Protein AF-A0A8S9UDN8-F1 (afdb_monomer_lite)

Sequence (223 aa):
MLHWARAGKADDFVIENLNLKGLSGHALKSNKNYKHFEQFQEALLDISLKKMTPTSDIWRRMGLEKLKTIDDVEAAQSTDAFLLYVRYARHFDAAALKNNIKHKTAIPVISDDVTFAEALARLTVWKMDDRPANYVKAALRLDNLSPTALLERQYFDLYVNFLKGKAIRMYRGGETKEDVDSFVKTALSLNSMPPENIPASIDRFYKFVLDPKALSLGPVATG

Foldseek 3Di:
DLVCLVVVHALVVLCVVLVVPPPDDPRSVPDPSNVVSVVSLVSNLVVCLVVLPALVVLCVSLVVVPQADPVSLVVCCPPPSLVSSLVSLLSSLVVQVVCCVPPVDHDLNDDPPDHPSNLVSSLVSCLVVVPDLQNVCVNQVVPPDALVRLVVDDCSVSSLVSLLSNLLVCVVVPHDLVRSLVSLCVSSVVVPDDPVPRPPVSVVSSCVSSPVVSSPPDDPDDD

Secondary structure (DSSP, 8-state):
-HHHHHTT--HHHHHHHTT-TT--HHHHHTSTTHHHHHHHHHHHHHHHHHTT--HHHHHHHTTGGG--SHHHHHHHTTSHHHHHHHHHHHHHHHHHHHHHHHH-PPP-SS-TT--HHHHHHHHHHHHHTT--HHHHHHHTT-TT--HHHHTTSTTHHHHHHHHHHHHHHHHHTT--HHHHHHHHHHHTT-TTS-GGGS-HHHHHHHHHHH-HHHH--------

Structure (mmCIF, N/CA/C/O backbone):
data_AF-A0A8S9UDN8-F1
#
_entry.id   AF-A0A8S9UDN8-F1
#
loop_
_atom_site.group_PDB
_atom_site.id
_atom_site.type_symbol
_atom_site.label_atom_id
_atom_site.label_alt_id
_atom_site.label_comp_id
_atom_site.label_asym_id
_atom_site.label_entity_id
_atom_site.label_seq_id
_atom_site.pdbx_PDB_ins_code
_atom_site.Cartn_x
_atom_site.Cartn_y
_atom_site.Cartn_z
_atom_site.occupancy
_atom_site.B_iso_or_equiv
_atom_site.auth_seq_id
_atom_site.auth_comp_id
_atom_site.auth_asym_id
_atom_site.auth_atom_id
_atom_site.pdbx_PDB_model_num
ATOM 1 N N . MET A 1 1 ? -12.393 -10.456 24.386 1.00 91.69 1 MET A N 1
ATOM 2 C CA . MET A 1 1 ? -11.804 -9.900 23.150 1.00 91.69 1 MET A CA 1
ATOM 3 C C . MET A 1 1 ? -11.868 -10.892 21.999 1.00 91.69 1 MET A C 1
ATOM 5 O O . MET A 1 1 ? -12.679 -10.672 21.113 1.00 91.69 1 MET A O 1
ATOM 9 N N . LEU A 1 2 ? -11.168 -12.036 22.044 1.00 91.94 2 LEU A N 1
ATOM 10 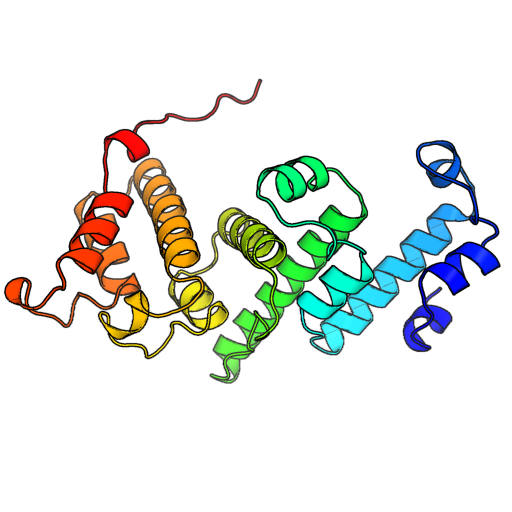C CA . LEU A 1 2 ? -11.225 -13.035 20.958 1.00 91.94 2 LEU A CA 1
ATOM 11 C C . LEU A 1 2 ? -12.648 -13.523 20.616 1.00 91.94 2 LEU A C 1
ATOM 13 O O . LEU A 1 2 ? -12.971 -13.678 19.444 1.00 91.94 2 LEU A O 1
ATOM 17 N N . HIS A 1 3 ? -13.515 -13.743 21.611 1.00 95.19 3 HIS A N 1
ATOM 18 C CA . HIS A 1 3 ? -14.900 -14.157 21.355 1.00 95.19 3 HIS A CA 1
ATOM 19 C C . HIS A 1 3 ? -15.719 -13.070 20.630 1.00 95.19 3 HIS A C 1
ATOM 21 O O . HIS A 1 3 ? -16.471 -13.397 19.719 1.00 95.19 3 HIS A O 1
ATOM 27 N N . TRP A 1 4 ? -15.530 -11.785 20.962 1.00 95.75 4 TRP A N 1
ATOM 28 C CA . TRP A 1 4 ? -16.156 -10.668 20.242 1.00 95.75 4 TRP A CA 1
ATOM 29 C C . TRP A 1 4 ? -15.618 -10.534 1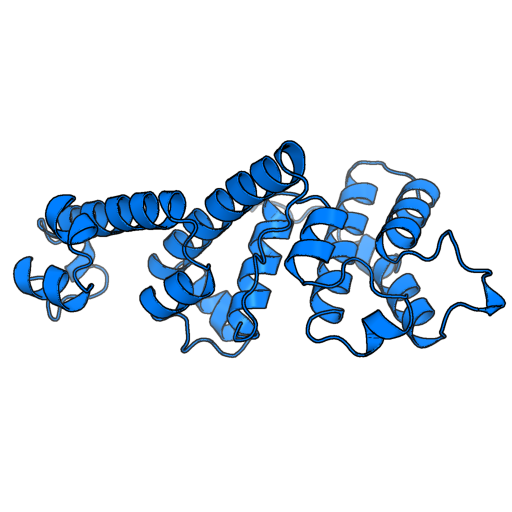8.816 1.00 95.75 4 TRP A C 1
ATOM 31 O O . TRP A 1 4 ? -16.406 -10.335 17.896 1.00 95.75 4 TRP A O 1
ATOM 41 N N . ALA A 1 5 ? -14.308 -10.713 18.616 1.00 94.06 5 ALA A N 1
ATOM 42 C CA . ALA A 1 5 ? -13.699 -10.696 17.285 1.00 94.06 5 ALA A CA 1
ATOM 43 C C . ALA A 1 5 ? -14.216 -11.852 16.410 1.00 94.06 5 ALA A C 1
ATOM 45 O O . ALA A 1 5 ? -14.620 -11.639 15.271 1.00 94.06 5 ALA A O 1
ATOM 46 N N . ARG A 1 6 ? -14.302 -13.072 16.962 1.00 92.12 6 ARG A N 1
ATOM 47 C CA . ARG A 1 6 ? -14.898 -14.239 16.282 1.00 92.12 6 ARG A CA 1
ATOM 48 C C . ARG A 1 6 ? -16.369 -14.034 15.942 1.00 92.12 6 ARG A C 1
ATOM 50 O O . ARG A 1 6 ? -16.798 -14.457 14.875 1.00 92.12 6 ARG A O 1
ATOM 57 N N . ALA A 1 7 ? -17.111 -13.372 16.825 1.00 93.69 7 ALA A N 1
ATOM 58 C CA . ALA A 1 7 ? -18.503 -13.003 16.599 1.00 93.69 7 ALA A CA 1
ATOM 59 C C . ALA A 1 7 ? -18.674 -11.803 15.647 1.00 93.69 7 ALA A C 1
ATOM 61 O O . ALA A 1 7 ? -19.803 -11.371 15.434 1.00 93.69 7 ALA A O 1
ATOM 62 N N . GLY A 1 8 ? -17.585 -11.240 15.106 1.00 89.75 8 GLY A N 1
ATOM 63 C CA . GLY A 1 8 ? -17.631 -10.138 14.146 1.00 89.75 8 GLY A CA 1
ATOM 64 C C . GLY A 1 8 ? -18.226 -8.849 14.709 1.00 89.75 8 GLY A C 1
ATOM 65 O O . GLY A 1 8 ? -18.827 -8.086 13.958 1.00 89.75 8 GLY A O 1
ATOM 66 N N . LYS A 1 9 ? -18.106 -8.604 16.021 1.00 95.38 9 LYS A N 1
ATOM 67 C CA . LYS A 1 9 ? -18.649 -7.385 16.638 1.00 95.38 9 LYS A CA 1
ATOM 68 C C . LYS A 1 9 ? -18.044 -6.128 16.005 1.00 95.38 9 LYS A C 1
ATOM 70 O O . LYS A 1 9 ? -16.888 -6.139 15.586 1.00 95.38 9 LYS A O 1
ATOM 75 N N . ALA A 1 10 ? -18.845 -5.069 15.915 1.00 92.12 10 ALA A N 1
ATOM 76 C CA . ALA A 1 10 ? -18.401 -3.764 15.437 1.00 92.12 10 ALA A CA 1
ATOM 77 C C . ALA A 1 10 ? -17.575 -3.041 16.508 1.00 92.12 10 ALA A C 1
ATOM 79 O O . ALA A 1 10 ? -17.717 -3.319 17.701 1.00 92.12 10 ALA A O 1
ATOM 80 N N . ASP A 1 11 ? -16.740 -2.101 16.080 1.00 91.88 11 ASP A N 1
ATOM 81 C CA . ASP A 1 11 ? -15.855 -1.358 16.973 1.00 91.88 11 ASP A CA 1
ATOM 82 C C . ASP A 1 11 ? -16.662 -0.536 17.985 1.00 91.88 11 ASP A C 1
ATOM 84 O O . ASP A 1 11 ? -16.378 -0.616 19.177 1.00 91.88 11 ASP A O 1
ATOM 88 N N . ASP A 1 12 ? -17.748 0.113 17.549 1.00 93.12 12 ASP A N 1
ATOM 89 C CA . ASP A 1 12 ? -18.669 0.856 18.421 1.00 93.12 12 ASP A CA 1
ATOM 90 C C . ASP A 1 12 ? -19.253 -0.010 19.541 1.00 93.12 12 ASP A C 1
ATOM 92 O O . ASP A 1 12 ? -19.286 0.406 20.698 1.00 93.12 12 ASP A O 1
ATOM 96 N N . PHE A 1 13 ? -19.642 -1.251 19.223 1.00 95.94 13 PHE A N 1
ATOM 97 C CA . PHE A 1 13 ? -20.133 -2.198 20.223 1.00 95.94 13 PHE A CA 1
ATOM 98 C C . PHE A 1 13 ? -19.060 -2.471 21.283 1.00 95.94 13 PHE A C 1
ATOM 100 O O . PHE A 1 13 ? -19.353 -2.485 22.477 1.00 95.94 13 PHE A O 1
ATOM 107 N N . VAL A 1 14 ? -17.811 -2.689 20.868 1.00 95.88 14 VAL A N 1
ATOM 108 C CA . VAL A 1 14 ? -16.707 -2.983 21.791 1.00 95.88 14 VAL A CA 1
ATOM 109 C C . VAL A 1 14 ? -16.323 -1.744 22.600 1.00 95.88 14 VAL A C 1
ATOM 111 O O . VAL A 1 14 ? -16.137 -1.855 23.808 1.00 95.88 14 VAL A O 1
ATOM 114 N N . ILE A 1 15 ? -16.253 -0.569 21.972 1.00 95.06 15 ILE A N 1
ATOM 115 C CA . ILE A 1 15 ? -15.972 0.720 22.619 1.00 95.06 15 ILE A CA 1
ATOM 116 C C . ILE A 1 15 ? -17.014 1.015 23.699 1.00 95.06 15 ILE A C 1
ATOM 118 O O . ILE A 1 15 ? -16.655 1.377 24.821 1.00 95.06 15 ILE A O 1
ATOM 122 N N . GLU A 1 16 ? -18.296 0.817 23.395 1.00 96.94 16 GLU A N 1
ATOM 123 C CA . GLU A 1 16 ? -19.389 1.003 24.348 1.00 96.94 16 GLU A CA 1
ATOM 124 C C . GLU A 1 16 ? -19.300 0.008 25.510 1.00 96.94 16 GLU A C 1
ATOM 126 O O . GLU A 1 16 ? -19.286 0.419 26.667 1.00 96.94 16 GLU A O 1
ATOM 131 N N . ASN A 1 17 ? -19.121 -1.285 25.224 1.00 97.50 17 ASN A N 1
ATOM 132 C CA . ASN A 1 17 ? -19.024 -2.323 26.259 1.00 97.50 17 ASN A CA 1
ATOM 133 C C . ASN A 1 17 ? -17.739 -2.239 27.103 1.00 97.50 17 ASN A C 1
ATOM 135 O O . ASN A 1 17 ? -17.677 -2.801 28.195 1.00 97.50 17 ASN A O 1
ATOM 139 N N . LEU A 1 18 ? -16.709 -1.543 26.620 1.00 97.38 18 LEU A N 1
ATOM 140 C CA . LEU A 1 18 ? -15.486 -1.254 27.371 1.00 97.38 18 LEU A CA 1
ATOM 141 C C . LEU A 1 18 ? -15.533 0.091 28.109 1.00 97.38 18 LEU A C 1
ATOM 143 O O . LEU A 1 18 ? -14.550 0.445 28.766 1.00 97.38 18 LEU A O 1
ATOM 147 N N . ASN A 1 19 ? -16.653 0.818 28.051 1.00 96.75 19 ASN A N 1
ATOM 148 C CA . ASN A 1 19 ? -16.806 2.163 28.614 1.00 96.75 19 ASN A CA 1
ATOM 149 C C . ASN A 1 19 ? -15.742 3.146 28.092 1.00 96.75 19 ASN A C 1
ATOM 151 O O . ASN A 1 19 ? -15.180 3.938 28.846 1.00 96.75 19 ASN A O 1
ATOM 155 N N . LEU A 1 20 ? -15.437 3.061 26.795 1.00 97.00 20 LEU A N 1
ATOM 156 C CA . LEU A 1 20 ? -14.498 3.946 26.098 1.00 97.00 20 LEU A CA 1
ATOM 157 C C . LEU A 1 20 ? -15.217 5.027 25.276 1.00 97.00 20 LEU A C 1
ATOM 159 O O . LEU A 1 20 ? -14.573 5.899 24.694 1.00 97.00 20 LEU A O 1
ATOM 163 N N . LYS A 1 21 ? -16.552 4.977 25.218 1.00 96.62 21 LYS A N 1
ATOM 164 C CA . LYS A 1 21 ? -17.385 5.923 24.469 1.00 96.62 21 LYS A CA 1
ATOM 165 C C . LYS A 1 21 ? -17.134 7.358 24.941 1.00 96.62 21 LYS A C 1
ATOM 167 O O . LYS A 1 21 ? -17.155 7.636 26.136 1.00 96.62 21 LYS A O 1
ATOM 172 N N . GLY A 1 22 ? -16.900 8.261 23.990 1.00 94.00 22 GLY A N 1
ATOM 173 C CA . GLY A 1 22 ? -16.614 9.675 24.257 1.00 94.00 22 GLY A CA 1
ATOM 174 C C . GLY A 1 22 ? -15.171 9.980 24.676 1.00 94.00 22 GLY A C 1
ATOM 175 O O . GLY A 1 22 ? -14.829 11.151 24.811 1.00 94.00 22 GLY A O 1
ATOM 176 N N . LEU A 1 23 ? -14.311 8.970 24.853 1.00 95.25 23 LEU A N 1
ATOM 177 C CA . LEU A 1 23 ? -12.886 9.185 25.099 1.00 95.25 23 LEU A CA 1
ATOM 178 C C . LEU A 1 23 ? -12.126 9.309 23.775 1.00 95.25 23 LEU A C 1
ATOM 180 O O . LEU A 1 23 ? -12.375 8.569 22.826 1.00 95.25 23 LEU A O 1
ATOM 184 N N . SER A 1 24 ? -11.139 10.202 23.734 1.00 91.31 24 SER A N 1
ATOM 185 C CA . SER A 1 24 ? -10.257 10.393 22.580 1.00 91.31 24 SER A CA 1
ATOM 186 C C . SER A 1 24 ? -8.831 10.738 23.012 1.00 91.31 24 SER A C 1
ATOM 188 O O . SER A 1 24 ? -8.581 11.108 24.163 1.00 91.31 24 SER A O 1
ATOM 190 N N . GLY A 1 25 ? -7.879 10.618 22.082 1.00 89.00 25 GLY A N 1
ATOM 191 C CA . GLY A 1 25 ? -6.484 11.016 22.292 1.00 89.00 25 GLY A CA 1
ATOM 192 C C . GLY A 1 25 ? -5.868 10.393 23.547 1.00 89.00 25 GLY A C 1
ATOM 193 O O . GLY A 1 25 ? -5.980 9.189 23.776 1.00 89.00 25 GLY A O 1
ATOM 194 N N . HIS A 1 26 ? -5.234 11.220 24.379 1.00 93.31 26 HIS A N 1
ATOM 195 C CA . HIS A 1 26 ? -4.593 10.762 25.611 1.00 93.31 26 HIS A CA 1
ATOM 196 C C . HIS A 1 26 ? -5.584 10.141 26.611 1.00 93.31 26 HIS A C 1
ATOM 198 O O . HIS A 1 26 ? -5.269 9.128 27.227 1.00 93.31 26 HIS A O 1
ATOM 204 N N . ALA A 1 27 ? -6.796 10.693 26.740 1.00 95.38 27 ALA A N 1
ATOM 205 C CA . ALA A 1 27 ? -7.799 10.176 27.675 1.00 95.38 27 ALA A CA 1
ATOM 206 C C . ALA A 1 27 ? -8.248 8.750 27.315 1.00 95.38 27 ALA A C 1
ATOM 208 O O . ALA A 1 27 ? -8.455 7.922 28.201 1.00 95.38 27 ALA A O 1
ATOM 209 N N . LEU A 1 28 ? -8.353 8.453 26.015 1.00 94.25 28 LEU A N 1
ATOM 210 C CA . LEU A 1 28 ? -8.629 7.103 25.530 1.00 94.25 28 LEU A CA 1
ATOM 211 C C . LEU A 1 28 ? -7.457 6.163 25.836 1.00 94.25 28 LEU A C 1
ATOM 213 O O . LEU A 1 28 ? -7.660 5.131 26.469 1.00 94.25 28 LEU A O 1
ATOM 217 N N . LYS A 1 29 ? -6.234 6.541 25.439 1.00 91.88 29 LYS A N 1
ATOM 218 C CA . LYS A 1 29 ? -5.043 5.681 25.560 1.00 91.88 29 LYS A CA 1
ATOM 219 C C . LYS A 1 29 ? -4.645 5.387 27.009 1.00 91.88 29 LYS A C 1
ATOM 221 O O . LYS A 1 29 ? -4.172 4.294 27.301 1.00 91.88 29 LYS A O 1
ATOM 226 N N . SER A 1 30 ? -4.874 6.326 27.923 1.00 95.75 30 SER A N 1
ATOM 227 C CA . SER A 1 30 ? -4.587 6.154 29.353 1.00 95.75 30 SER A CA 1
ATOM 228 C C . SER A 1 30 ? -5.669 5.364 30.103 1.00 95.75 30 SER A C 1
ATOM 230 O O . SER A 1 30 ? -5.489 5.028 31.275 1.00 95.75 30 SER A O 1
ATOM 232 N N . ASN A 1 31 ? -6.802 5.041 29.467 1.00 97.19 31 ASN A N 1
ATOM 233 C CA . ASN A 1 31 ? -7.851 4.250 30.100 1.00 97.19 31 ASN A CA 1
ATOM 234 C C . ASN A 1 31 ? -7.420 2.779 30.232 1.00 97.19 31 ASN A C 1
ATOM 236 O O . ASN A 1 31 ? -7.044 2.130 29.258 1.00 97.19 31 ASN A O 1
ATOM 240 N N . LYS A 1 32 ? -7.568 2.199 31.429 1.00 96.56 32 LYS A N 1
ATOM 241 C CA . LYS A 1 32 ? -7.220 0.793 31.713 1.00 96.56 32 LYS A CA 1
ATOM 242 C C . LYS A 1 32 ? -7.898 -0.236 30.795 1.00 96.56 32 LYS A C 1
ATOM 244 O O . LYS A 1 32 ? -7.377 -1.343 30.652 1.00 96.56 32 LYS A O 1
ATOM 249 N N . ASN A 1 33 ? -9.049 0.101 30.211 1.00 97.19 33 ASN A N 1
ATOM 250 C CA . ASN A 1 33 ? -9.800 -0.771 29.312 1.00 97.19 33 ASN A CA 1
ATOM 251 C C . ASN A 1 33 ? -9.345 -0.652 27.850 1.00 97.19 33 ASN A C 1
ATOM 253 O O . ASN A 1 33 ? -9.688 -1.521 27.051 1.00 97.19 33 ASN A O 1
ATOM 257 N N . TYR A 1 34 ? -8.546 0.360 27.492 1.00 95.25 34 TYR A N 1
ATOM 258 C CA . TYR A 1 34 ? -8.064 0.558 26.123 1.00 95.25 34 TYR A CA 1
ATOM 259 C C . TYR A 1 34 ? -7.261 -0.641 25.608 1.00 95.25 34 TYR A C 1
ATOM 261 O O . TYR A 1 34 ? -7.521 -1.130 24.512 1.00 95.25 34 TYR A O 1
ATOM 269 N N . LYS A 1 35 ? -6.413 -1.237 26.458 1.00 94.62 35 LYS A N 1
ATOM 270 C CA . LYS A 1 35 ? -5.673 -2.472 26.136 1.00 94.62 35 LYS A CA 1
ATOM 271 C C . LYS A 1 35 ? -6.568 -3.624 25.663 1.00 94.62 35 LYS A C 1
ATOM 273 O O . LYS A 1 35 ? -6.139 -4.491 24.909 1.00 94.62 35 LYS A O 1
ATOM 278 N N . HIS A 1 36 ? -7.818 -3.676 26.127 1.00 96.75 36 HIS A N 1
ATOM 279 C CA . HIS A 1 36 ? -8.765 -4.705 25.710 1.00 96.75 36 HIS A CA 1
ATOM 280 C C . HIS A 1 36 ? -9.345 -4.413 24.326 1.00 96.75 36 HIS A C 1
ATOM 282 O O . HIS A 1 36 ? -9.571 -5.345 23.556 1.00 96.75 36 HIS A O 1
ATOM 288 N N . PHE A 1 37 ? -9.532 -3.138 23.988 1.00 94.62 37 PHE A N 1
ATOM 289 C CA . PHE A 1 37 ? -9.882 -2.736 22.633 1.00 94.62 37 PHE A CA 1
ATOM 290 C C . PHE A 1 37 ? -8.750 -3.073 21.654 1.00 94.62 37 PHE A C 1
ATOM 292 O O . PHE A 1 37 ? -9.012 -3.690 20.625 1.00 94.62 37 PHE A O 1
ATOM 299 N N . GLU A 1 38 ? -7.492 -2.805 22.018 1.00 91.69 38 GLU A N 1
ATOM 300 C CA . GLU A 1 38 ? -6.327 -3.201 21.212 1.00 91.69 38 GLU A CA 1
ATOM 301 C C . GLU A 1 38 ? -6.281 -4.721 20.993 1.00 91.69 38 GLU A C 1
ATOM 303 O O . GLU A 1 38 ? -6.223 -5.186 19.860 1.00 91.69 38 GLU A O 1
ATOM 308 N N . GLN A 1 39 ? -6.429 -5.522 22.055 1.00 94.00 39 GLN A N 1
ATOM 309 C CA . GLN A 1 39 ? -6.507 -6.988 21.944 1.00 94.00 39 GLN A CA 1
ATOM 310 C C . GLN A 1 39 ? -7.652 -7.470 21.044 1.00 94.00 39 GLN A C 1
ATOM 312 O O . GLN A 1 39 ? -7.555 -8.530 20.422 1.00 94.00 39 GLN A O 1
ATOM 317 N N . PHE A 1 40 ? -8.770 -6.744 21.017 1.00 95.12 40 PHE A N 1
ATOM 318 C CA . PHE A 1 40 ? -9.875 -7.038 20.115 1.00 95.12 40 PHE A CA 1
ATOM 319 C C . PHE A 1 40 ? -9.495 -6.744 18.656 1.00 95.12 40 PHE A C 1
ATOM 321 O O . PHE A 1 40 ? -9.725 -7.611 17.813 1.00 95.12 40 PHE A O 1
ATOM 328 N N . GLN A 1 41 ? -8.869 -5.595 18.378 1.00 93.00 41 GLN A N 1
ATOM 329 C CA . GLN A 1 41 ? -8.377 -5.230 17.044 1.00 93.00 41 GLN A CA 1
ATOM 330 C C . GLN A 1 41 ? -7.355 -6.247 16.523 1.00 93.00 41 GLN A C 1
ATOM 332 O O . GLN A 1 41 ? -7.511 -6.758 15.418 1.00 93.00 41 GLN A O 1
ATOM 337 N N . GLU A 1 42 ? -6.368 -6.629 17.340 1.00 90.81 42 GLU A N 1
ATOM 338 C CA . GLU A 1 42 ? -5.378 -7.659 16.985 1.00 90.81 42 GLU A CA 1
ATOM 339 C C . GLU A 1 42 ? -6.043 -8.986 16.600 1.00 90.81 42 GLU A C 1
ATOM 341 O O . GLU A 1 42 ? -5.829 -9.516 15.509 1.00 90.81 42 GLU A O 1
ATOM 346 N N . ALA A 1 43 ? -6.925 -9.498 17.465 1.00 93.81 43 ALA A N 1
ATOM 347 C CA . ALA A 1 43 ? -7.626 -10.754 17.211 1.00 93.81 43 ALA A CA 1
ATOM 348 C C . ALA A 1 43 ? -8.484 -10.693 15.937 1.00 93.81 43 ALA A C 1
ATOM 350 O O . ALA A 1 43 ? -8.650 -11.698 15.242 1.00 93.81 43 ALA A O 1
ATOM 351 N N . LEU A 1 44 ? -9.050 -9.525 15.636 1.00 93.31 44 LEU A N 1
ATOM 352 C CA . LEU A 1 44 ? -9.848 -9.317 14.442 1.00 93.31 44 LEU A CA 1
ATOM 353 C C . LEU A 1 44 ? -8.997 -9.315 13.173 1.00 93.31 44 LEU A C 1
ATOM 355 O O . LEU A 1 44 ? -9.396 -9.928 12.181 1.00 93.31 44 LEU A O 1
ATOM 359 N N . LEU A 1 45 ? -7.828 -8.678 13.205 1.00 92.06 45 LEU A N 1
ATOM 360 C CA . LEU A 1 45 ? -6.886 -8.685 12.089 1.00 92.06 45 LEU A CA 1
ATOM 361 C C . LEU A 1 45 ? -6.365 -10.098 11.811 1.00 92.06 45 LEU A C 1
ATOM 363 O O . LEU A 1 45 ? -6.354 -10.513 10.654 1.00 92.06 45 LEU A O 1
ATOM 367 N N . ASP A 1 46 ? -6.056 -10.879 12.847 1.00 91.94 46 ASP A N 1
ATOM 368 C CA . ASP A 1 46 ? -5.659 -12.287 12.704 1.00 91.94 46 ASP A CA 1
ATOM 369 C C . ASP A 1 46 ? -6.745 -13.139 12.035 1.00 91.94 46 ASP A C 1
ATOM 371 O O . ASP A 1 46 ? -6.470 -13.969 11.163 1.00 91.94 46 ASP A O 1
ATOM 375 N N . ILE A 1 47 ? -8.003 -12.960 12.451 1.00 93.38 47 ILE A N 1
ATOM 376 C CA . ILE A 1 47 ? -9.146 -13.667 11.858 1.00 93.38 47 ILE A CA 1
ATOM 377 C C . ILE A 1 47 ? -9.350 -13.229 10.407 1.00 93.38 47 ILE A C 1
ATOM 379 O O . ILE A 1 47 ? -9.596 -14.076 9.549 1.00 93.38 47 ILE A O 1
ATOM 383 N N . SER A 1 48 ? -9.237 -11.930 10.135 1.00 92.69 48 SER A N 1
ATOM 384 C CA . SER A 1 48 ? -9.394 -11.360 8.795 1.00 92.69 48 SER A CA 1
ATOM 385 C C . SER A 1 48 ? -8.316 -11.878 7.847 1.00 92.69 48 SER A C 1
ATOM 387 O O . SER A 1 48 ? -8.623 -12.314 6.741 1.00 92.69 48 SER A O 1
ATOM 389 N N . LEU A 1 49 ? -7.072 -11.967 8.320 1.00 90.38 49 LEU A N 1
ATOM 390 C CA . LEU A 1 49 ? -5.955 -12.492 7.543 1.00 90.38 49 LEU A CA 1
ATOM 391 C C . LEU A 1 49 ? -6.155 -13.974 7.214 1.00 90.38 49 LEU A C 1
ATOM 393 O O . LEU A 1 49 ? -5.966 -14.383 6.073 1.00 90.38 49 LEU A O 1
ATOM 397 N N . LYS A 1 50 ? -6.604 -14.784 8.183 1.00 89.25 50 LYS A N 1
ATOM 398 C CA . LYS A 1 50 ? -6.926 -16.206 7.952 1.00 89.25 50 LYS A CA 1
ATOM 399 C C . LYS A 1 50 ? -8.025 -16.404 6.912 1.00 89.25 50 LYS A C 1
ATOM 401 O O . LYS A 1 50 ? -8.024 -17.416 6.219 1.00 89.25 50 LYS A O 1
ATOM 406 N N . LYS A 1 51 ? -8.960 -15.458 6.820 1.00 89.00 51 LYS A N 1
ATOM 407 C CA . LYS A 1 51 ? -10.042 -15.456 5.830 1.00 89.00 51 LYS A CA 1
ATOM 408 C C . LYS A 1 51 ? -9.652 -14.794 4.509 1.00 89.00 51 LYS A C 1
ATOM 410 O O . LYS A 1 51 ? -10.456 -14.827 3.586 1.00 89.00 51 LYS A O 1
ATOM 415 N N . MET A 1 52 ? -8.456 -14.207 4.418 1.00 86.88 52 MET A N 1
ATOM 416 C CA . MET A 1 52 ? -8.046 -13.357 3.300 1.00 86.88 52 MET A CA 1
ATOM 417 C C . MET A 1 52 ? -9.084 -12.263 3.000 1.00 86.88 52 MET A C 1
ATOM 419 O O . MET A 1 52 ? -9.411 -12.011 1.843 1.00 86.88 52 MET A O 1
ATOM 423 N N . THR A 1 53 ? -9.604 -11.607 4.043 1.00 90.00 53 THR A N 1
ATOM 424 C CA . THR A 1 53 ? -10.519 -10.467 3.890 1.00 90.00 53 THR A CA 1
ATOM 425 C C . THR A 1 53 ? -9.855 -9.376 3.028 1.00 90.00 53 THR A C 1
ATOM 427 O O . THR A 1 53 ? -8.699 -9.032 3.306 1.00 90.00 53 THR A O 1
ATOM 430 N N . PRO A 1 54 ? -10.537 -8.817 2.011 1.00 90.06 54 PRO A N 1
ATOM 431 C CA . PRO A 1 54 ? -9.994 -7.748 1.173 1.00 90.06 54 PRO A CA 1
ATOM 432 C C . PRO A 1 54 ? -9.444 -6.568 1.984 1.00 90.06 54 PRO A C 1
ATOM 434 O O . PRO A 1 54 ? -9.981 -6.218 3.038 1.00 90.06 54 PRO A O 1
ATOM 437 N N . THR A 1 55 ? -8.380 -5.922 1.498 1.00 92.50 55 THR A N 1
ATOM 438 C CA . THR A 1 55 ? -7.800 -4.762 2.199 1.00 92.50 55 THR A CA 1
ATOM 439 C C . THR A 1 55 ? -8.775 -3.595 2.283 1.00 92.50 55 THR A C 1
ATOM 441 O O . THR A 1 55 ? -8.757 -2.891 3.288 1.00 92.50 55 THR A O 1
ATOM 444 N N . SER A 1 56 ? -9.674 -3.457 1.308 1.00 92.25 56 SER A N 1
ATOM 445 C CA . SER A 1 56 ? -10.692 -2.407 1.261 1.00 92.25 56 SER A CA 1
ATOM 446 C C . SER A 1 56 ? -11.726 -2.535 2.375 1.00 92.25 56 SER A C 1
ATOM 448 O O . SER A 1 56 ? -12.133 -1.535 2.963 1.00 92.25 56 SER A O 1
ATOM 450 N N . ASP A 1 57 ? -12.088 -3.759 2.763 1.00 91.56 57 ASP A N 1
ATOM 451 C CA . ASP A 1 57 ? -12.938 -3.995 3.934 1.00 91.56 57 ASP A CA 1
ATOM 452 C C . ASP A 1 57 ? -12.252 -3.541 5.224 1.00 91.56 57 ASP A C 1
ATOM 454 O O . ASP A 1 57 ? -12.882 -2.925 6.085 1.00 91.56 57 ASP A O 1
ATOM 458 N N . ILE A 1 58 ? -10.951 -3.813 5.356 1.00 93.00 58 ILE A N 1
ATOM 459 C CA . ILE A 1 58 ? -10.174 -3.365 6.516 1.00 93.00 58 ILE A CA 1
ATOM 460 C C . ILE A 1 58 ? -9.987 -1.847 6.484 1.00 93.00 58 ILE A C 1
ATOM 462 O O . ILE A 1 58 ? -10.135 -1.203 7.517 1.00 93.00 58 ILE A O 1
ATOM 466 N N . TRP A 1 59 ? -9.744 -1.255 5.316 1.00 94.38 59 TRP A N 1
ATOM 467 C CA . TRP A 1 59 ? -9.659 0.193 5.124 1.00 94.38 59 TRP A CA 1
ATOM 468 C C . TRP A 1 59 ? -10.936 0.908 5.584 1.00 94.38 59 TRP A C 1
ATOM 470 O O . TRP A 1 59 ? -10.871 1.843 6.387 1.00 94.38 59 TRP A O 1
ATOM 480 N N . ARG A 1 60 ? -12.102 0.421 5.140 1.00 92.69 60 ARG A N 1
ATOM 481 C CA . ARG A 1 60 ? -13.418 0.923 5.561 1.00 92.69 60 ARG A CA 1
ATOM 482 C C . ARG A 1 60 ? -13.642 0.767 7.055 1.00 92.69 60 ARG A C 1
ATOM 484 O O . ARG A 1 60 ? -13.995 1.720 7.741 1.00 92.69 60 ARG A O 1
ATOM 491 N N . ARG A 1 61 ? -13.360 -0.423 7.591 1.00 90.75 61 ARG A N 1
ATOM 492 C CA . ARG A 1 61 ? -13.515 -0.705 9.022 1.00 90.75 61 ARG A CA 1
ATOM 493 C C . ARG A 1 61 ? -12.694 0.240 9.899 1.00 90.75 61 ARG A C 1
ATOM 495 O O . ARG A 1 61 ? -13.170 0.656 10.946 1.00 90.75 61 ARG A O 1
ATOM 502 N N . MET A 1 62 ? -11.489 0.594 9.459 1.00 91.06 62 MET A N 1
ATOM 503 C CA . MET A 1 62 ? -10.616 1.545 10.151 1.00 91.06 62 MET A CA 1
ATOM 504 C C . MET A 1 62 ? -11.065 3.011 9.981 1.00 91.06 62 MET A C 1
ATOM 506 O O . MET A 1 62 ? -10.392 3.922 10.460 1.00 91.06 62 MET A O 1
ATOM 510 N N . GLY A 1 63 ? -12.180 3.265 9.285 1.00 91.81 63 GLY A N 1
ATOM 511 C CA . GLY A 1 63 ? -12.709 4.602 9.020 1.00 91.81 63 GLY A CA 1
ATOM 512 C C . GLY A 1 63 ? -11.827 5.433 8.086 1.00 91.81 63 GLY A C 1
ATOM 513 O O . GLY A 1 63 ? -11.882 6.664 8.124 1.00 91.81 63 GLY A O 1
ATOM 514 N N . LEU A 1 64 ? -10.984 4.783 7.275 1.00 94.94 64 LEU A N 1
ATOM 515 C CA . LEU A 1 64 ? -10.028 5.439 6.375 1.00 94.94 64 LEU A CA 1
ATOM 516 C C . LEU A 1 64 ? -10.651 5.792 5.013 1.00 94.94 64 LEU A C 1
ATOM 518 O O . LEU A 1 64 ? -10.080 6.550 4.238 1.00 94.94 64 LEU A O 1
ATOM 522 N N . GLU A 1 65 ? -11.865 5.322 4.729 1.00 93.88 65 GLU A N 1
ATOM 523 C CA . GLU A 1 65 ? -12.640 5.640 3.515 1.00 93.88 65 GLU A CA 1
ATOM 524 C C . GLU A 1 65 ? -12.921 7.137 3.310 1.00 93.88 65 GLU A C 1
ATOM 526 O O . GLU A 1 65 ? -13.203 7.577 2.190 1.00 93.88 65 GLU A O 1
ATOM 531 N N . LYS A 1 66 ? -12.833 7.925 4.386 1.00 93.88 66 LYS A N 1
ATOM 532 C CA . LYS A 1 66 ? -12.958 9.384 4.358 1.00 93.88 66 LYS A CA 1
ATOM 533 C C . LYS A 1 66 ? -11.740 10.082 3.750 1.00 93.88 66 LYS A C 1
ATOM 535 O O . LYS A 1 66 ? -11.887 11.211 3.304 1.00 93.88 66 LYS A O 1
ATOM 540 N N . LEU A 1 67 ? -10.577 9.427 3.719 1.00 95.44 67 LEU A N 1
ATOM 541 C CA . LEU A 1 67 ? -9.367 9.968 3.101 1.00 95.44 67 LEU A CA 1
ATOM 542 C C . LEU A 1 67 ? -9.543 9.951 1.579 1.00 95.44 67 LEU A C 1
ATOM 544 O O . LEU A 1 67 ? -9.924 8.922 1.014 1.00 95.44 67 LEU A O 1
ATOM 548 N N . LYS A 1 68 ? -9.295 11.080 0.909 1.00 92.00 68 LYS A N 1
ATOM 549 C CA . LYS A 1 68 ? -9.499 11.221 -0.544 1.00 92.00 68 LYS A CA 1
ATOM 550 C C . LYS A 1 68 ? -8.232 11.634 -1.282 1.00 92.00 68 LYS A C 1
ATOM 552 O O . LYS A 1 68 ? -8.062 11.248 -2.437 1.00 92.00 68 LYS A O 1
ATOM 557 N N . THR A 1 69 ? -7.366 12.399 -0.631 1.00 89.50 69 THR A N 1
ATOM 558 C CA . THR A 1 69 ? -6.201 13.050 -1.239 1.00 89.50 69 THR A CA 1
ATOM 559 C C . THR A 1 69 ? -4.879 12.454 -0.752 1.00 89.50 69 THR A C 1
ATOM 561 O O . THR A 1 69 ? -4.851 11.614 0.148 1.00 89.50 69 THR A O 1
ATOM 564 N N . ILE A 1 70 ? -3.773 12.878 -1.371 1.00 87.19 70 ILE A N 1
ATOM 565 C CA . ILE A 1 70 ? -2.418 12.542 -0.909 1.00 87.19 70 ILE A CA 1
ATOM 566 C C . ILE A 1 70 ? -2.200 13.116 0.496 1.00 87.19 70 ILE A C 1
ATOM 568 O O . ILE A 1 70 ? -1.815 12.370 1.393 1.00 87.19 70 ILE A O 1
ATOM 572 N N . ASP A 1 71 ? -2.546 14.388 0.697 1.00 90.25 71 ASP A N 1
ATOM 573 C CA . ASP A 1 71 ? -2.393 15.094 1.972 1.00 90.25 71 ASP A CA 1
ATOM 574 C C . ASP A 1 71 ? -3.174 14.409 3.105 1.00 90.25 71 ASP A C 1
ATOM 576 O O . ASP A 1 71 ? -2.660 14.261 4.213 1.00 90.25 71 ASP A O 1
ATOM 580 N N . ASP A 1 72 ? -4.383 13.904 2.822 1.00 94.25 72 ASP A N 1
ATOM 581 C CA . ASP A 1 72 ? -5.166 13.124 3.791 1.00 94.25 72 ASP A CA 1
ATOM 582 C C . ASP A 1 72 ? -4.424 11.853 4.225 1.00 94.25 72 ASP A C 1
ATOM 584 O O . ASP A 1 72 ? -4.398 11.503 5.407 1.00 94.25 72 ASP A O 1
ATOM 588 N N . VAL A 1 73 ? -3.832 11.137 3.262 1.00 92.62 73 VAL A N 1
ATOM 589 C CA . VAL A 1 73 ? -3.070 9.912 3.529 1.00 92.62 73 VAL A CA 1
ATOM 590 C C . VAL A 1 73 ? -1.803 10.234 4.312 1.00 92.62 73 VAL A C 1
ATOM 592 O O . VAL A 1 73 ? -1.502 9.518 5.262 1.00 92.62 73 VAL A O 1
ATOM 595 N N . GLU A 1 74 ? -1.086 11.302 3.959 1.00 90.62 74 GLU A N 1
ATOM 596 C CA . GLU A 1 74 ? 0.117 11.766 4.660 1.00 90.62 74 GLU A CA 1
ATOM 597 C C . GLU A 1 74 ? -0.175 12.161 6.109 1.00 90.62 74 GLU A C 1
ATOM 599 O O . GLU A 1 74 ? 0.492 11.674 7.025 1.00 90.62 74 GLU A O 1
ATOM 604 N N . ALA A 1 75 ? -1.229 12.946 6.341 1.00 93.69 75 ALA A N 1
ATOM 605 C CA . ALA A 1 75 ? -1.664 13.326 7.682 1.00 93.69 75 ALA A CA 1
ATOM 606 C C . ALA A 1 75 ? -2.097 12.116 8.530 1.00 93.69 75 ALA A C 1
ATOM 608 O O . ALA A 1 75 ? -1.948 12.125 9.754 1.00 93.69 75 ALA A O 1
ATOM 609 N N . ALA A 1 76 ? -2.613 11.057 7.900 1.00 94.62 76 ALA A N 1
ATOM 610 C CA . ALA A 1 76 ? -3.067 9.856 8.591 1.00 94.62 76 ALA A CA 1
ATOM 611 C C . ALA A 1 76 ? -1.941 8.871 8.956 1.00 94.62 76 ALA A C 1
ATOM 613 O O . ALA A 1 76 ? -2.192 7.981 9.773 1.00 94.62 76 ALA A O 1
ATOM 614 N N . GLN A 1 77 ? -0.721 9.001 8.411 1.00 92.81 77 GLN A N 1
ATOM 615 C CA . GLN A 1 77 ? 0.321 7.960 8.511 1.00 92.81 77 GLN A CA 1
ATOM 616 C C . GLN A 1 77 ? 0.722 7.592 9.945 1.00 92.81 77 GLN A C 1
ATOM 618 O O . GLN A 1 77 ? 1.105 6.451 10.202 1.00 92.81 77 GLN A O 1
ATOM 623 N N . SER A 1 78 ? 0.628 8.540 10.880 1.00 90.50 78 SER A N 1
ATOM 624 C CA . SER A 1 78 ? 0.969 8.346 12.295 1.00 90.50 78 SER A C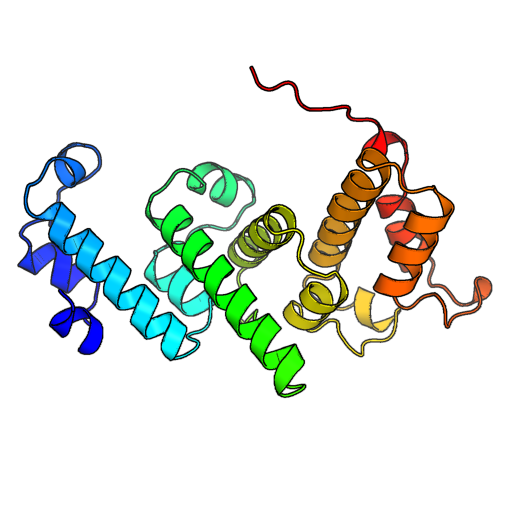A 1
ATOM 625 C C . SER A 1 78 ? -0.215 7.912 13.166 1.00 90.50 78 SER A C 1
ATOM 627 O O . SER A 1 78 ? -0.048 7.693 14.366 1.00 90.50 78 SER A O 1
ATOM 629 N N . THR A 1 79 ? -1.416 7.787 12.595 1.00 91.31 79 THR A N 1
ATOM 630 C CA . THR A 1 79 ? -2.610 7.372 13.341 1.00 91.31 79 THR A CA 1
ATOM 631 C C . THR A 1 79 ? -2.617 5.864 13.583 1.00 91.31 79 THR A C 1
ATOM 633 O O . THR A 1 79 ? -2.243 5.081 12.710 1.00 91.31 79 THR A O 1
ATOM 636 N N . ASP A 1 80 ? -3.117 5.438 14.747 1.00 88.25 80 ASP A N 1
ATOM 637 C CA . ASP A 1 80 ? -3.206 4.013 15.099 1.00 88.25 80 ASP A CA 1
ATOM 638 C C . ASP A 1 80 ? -3.993 3.217 14.038 1.00 88.25 80 ASP A C 1
ATOM 640 O O . ASP A 1 80 ? -3.570 2.139 13.628 1.00 88.25 80 ASP A O 1
ATOM 644 N N . ALA A 1 81 ? -5.092 3.779 13.523 1.00 90.69 81 ALA A N 1
ATOM 645 C CA . ALA A 1 81 ? -5.918 3.164 12.483 1.00 90.69 81 ALA A CA 1
ATOM 646 C C . ALA A 1 81 ? -5.130 2.894 11.187 1.00 90.69 81 ALA A C 1
ATOM 648 O O . ALA A 1 81 ? -5.197 1.796 10.626 1.00 90.69 81 ALA A O 1
ATOM 649 N N . PHE A 1 82 ? -4.341 3.870 10.729 1.00 94.31 82 PHE A N 1
ATOM 650 C CA . PHE A 1 82 ? -3.514 3.713 9.535 1.00 94.31 82 PHE A CA 1
ATOM 651 C C . PHE A 1 82 ? -2.380 2.705 9.755 1.00 94.31 82 PHE A C 1
ATOM 653 O O . PHE A 1 82 ? -2.121 1.872 8.888 1.00 94.31 82 PHE A O 1
ATOM 660 N N . LEU A 1 83 ? -1.740 2.717 10.929 1.00 92.62 83 LEU A N 1
ATOM 661 C CA . LEU A 1 83 ? -0.685 1.759 11.277 1.00 92.62 83 LEU A CA 1
ATOM 662 C C . LEU A 1 83 ? -1.215 0.317 11.348 1.00 92.62 83 LEU A C 1
ATOM 664 O O . LEU A 1 83 ? -0.569 -0.603 10.837 1.00 92.62 83 LEU A O 1
ATOM 668 N N . LEU A 1 84 ? -2.411 0.114 11.915 1.00 91.94 84 LEU A N 1
ATOM 669 C CA . LEU A 1 84 ? -3.100 -1.181 11.928 1.00 91.94 84 LEU A CA 1
ATOM 670 C C . LEU A 1 84 ? -3.410 -1.663 10.506 1.00 91.94 84 LEU A C 1
ATOM 672 O O . LEU A 1 84 ? -3.137 -2.821 10.176 1.00 91.94 84 LEU A O 1
ATOM 676 N N . TYR A 1 85 ? -3.920 -0.771 9.651 1.00 94.56 85 TYR A N 1
ATOM 677 C CA . TYR A 1 85 ? -4.162 -1.067 8.241 1.00 94.56 85 TYR A CA 1
ATOM 678 C C . TYR A 1 85 ? -2.870 -1.449 7.507 1.00 94.56 85 TYR A C 1
ATOM 680 O O . TYR A 1 85 ? -2.828 -2.491 6.854 1.00 94.56 85 TYR A O 1
ATOM 688 N N . VAL A 1 86 ? -1.795 -0.666 7.649 1.00 94.38 86 VAL A N 1
ATOM 689 C CA . VAL A 1 86 ? -0.486 -0.950 7.037 1.00 94.38 86 VAL A CA 1
ATOM 690 C C . VAL A 1 86 ? 0.026 -2.318 7.472 1.00 94.38 86 VAL A C 1
ATOM 692 O O . VAL A 1 86 ? 0.461 -3.109 6.637 1.00 94.38 86 VAL A O 1
ATOM 695 N N . ARG A 1 87 ? -0.054 -2.644 8.764 1.00 93.31 87 ARG A N 1
ATOM 696 C CA . ARG A 1 87 ? 0.364 -3.957 9.260 1.00 93.31 87 ARG A CA 1
ATOM 697 C C . ARG A 1 87 ? -0.459 -5.081 8.631 1.00 93.31 87 ARG A C 1
ATOM 699 O O . ARG A 1 87 ? 0.123 -6.054 8.154 1.00 93.31 87 ARG A O 1
ATOM 706 N N . TYR A 1 88 ? -1.784 -4.938 8.576 1.00 94.12 88 TYR A N 1
ATOM 707 C CA . TYR A 1 88 ? -2.652 -5.908 7.907 1.00 94.12 88 TYR A CA 1
ATOM 708 C C . TYR A 1 88 ? -2.272 -6.089 6.435 1.00 94.12 88 TYR A C 1
ATOM 710 O O . TYR A 1 88 ? -2.033 -7.208 5.987 1.00 94.12 88 TYR A O 1
ATOM 718 N N . ALA A 1 89 ? -2.142 -4.979 5.709 1.00 94.31 89 ALA A N 1
ATOM 719 C CA . ALA A 1 89 ? -1.734 -4.914 4.314 1.00 94.31 89 ALA A CA 1
ATOM 720 C C . ALA A 1 89 ? -0.431 -5.690 4.053 1.00 94.31 89 ALA A C 1
ATOM 722 O O . ALA A 1 89 ? -0.378 -6.491 3.120 1.00 94.31 89 ALA A O 1
ATOM 723 N N . ARG A 1 90 ? 0.590 -5.520 4.904 1.00 93.75 90 ARG A N 1
ATOM 724 C CA . ARG A 1 90 ? 1.878 -6.231 4.801 1.00 93.75 90 ARG A CA 1
ATOM 725 C C . ARG A 1 90 ? 1.734 -7.742 4.970 1.00 93.75 90 ARG A C 1
ATOM 727 O O . ARG A 1 90 ? 2.330 -8.508 4.209 1.00 93.75 90 ARG A O 1
ATOM 734 N N . HIS A 1 91 ? 0.952 -8.186 5.954 1.00 92.06 91 HIS A N 1
ATOM 735 C CA . HIS A 1 91 ? 0.708 -9.614 6.170 1.00 92.06 91 HIS A CA 1
ATOM 736 C C . HIS A 1 91 ? -0.136 -10.229 5.055 1.00 92.06 91 HIS A C 1
ATOM 738 O O . HIS A 1 91 ? 0.161 -11.338 4.607 1.00 92.06 91 HIS A O 1
ATOM 744 N N . PHE A 1 92 ? -1.143 -9.496 4.578 1.00 92.19 92 PHE A N 1
ATOM 745 C CA . PHE A 1 92 ? -1.959 -9.896 3.442 1.00 92.19 92 PHE A CA 1
ATOM 746 C C . PHE A 1 92 ? -1.090 -10.088 2.197 1.00 92.19 92 PHE A C 1
ATOM 748 O O . PHE A 1 92 ? -1.170 -11.133 1.558 1.00 92.19 92 PHE A O 1
ATOM 755 N N . ASP A 1 93 ? -0.192 -9.140 1.901 1.00 91.56 93 ASP A N 1
ATOM 756 C CA . ASP A 1 93 ? 0.746 -9.242 0.779 1.00 91.56 93 ASP A CA 1
ATOM 757 C C . ASP A 1 93 ? 1.663 -10.460 0.883 1.00 91.56 93 ASP A C 1
ATOM 759 O O . ASP A 1 93 ? 1.862 -11.184 -0.091 1.00 91.56 93 ASP A O 1
ATOM 763 N N . ALA A 1 94 ? 2.216 -10.718 2.069 1.00 90.19 94 ALA A N 1
ATOM 764 C CA . ALA A 1 94 ? 3.070 -11.879 2.292 1.00 90.19 94 ALA A CA 1
ATOM 765 C C . ALA A 1 94 ? 2.308 -13.200 2.075 1.00 90.19 94 ALA A C 1
ATOM 767 O O . ALA A 1 94 ? 2.833 -14.128 1.452 1.00 90.19 94 ALA A O 1
ATOM 768 N N . ALA A 1 95 ? 1.061 -13.282 2.549 1.00 87.69 95 ALA A N 1
ATOM 769 C CA . ALA A 1 95 ? 0.196 -14.439 2.338 1.00 87.69 95 ALA A CA 1
ATOM 770 C C . ALA A 1 95 ? -0.189 -14.601 0.857 1.00 87.69 95 ALA A C 1
ATOM 772 O O . ALA A 1 95 ? -0.097 -15.705 0.315 1.00 87.69 95 ALA A O 1
ATOM 773 N N . ALA A 1 96 ? -0.553 -13.507 0.185 1.00 86.06 96 ALA A N 1
ATOM 774 C CA . ALA A 1 96 ? -0.912 -13.493 -1.228 1.00 86.06 96 ALA A CA 1
ATOM 775 C C . ALA A 1 96 ? 0.263 -13.899 -2.122 1.00 86.06 96 ALA A C 1
ATOM 777 O O . ALA A 1 96 ? 0.097 -14.745 -2.999 1.00 86.06 96 ALA A O 1
ATOM 778 N N . LEU A 1 97 ? 1.464 -13.381 -1.859 1.00 84.25 97 LEU A N 1
ATOM 779 C CA . LEU A 1 97 ? 2.677 -13.762 -2.579 1.00 84.25 97 LEU A CA 1
ATOM 780 C C . LEU A 1 97 ? 2.987 -15.255 -2.405 1.00 84.25 97 LEU A C 1
ATOM 782 O O . LEU A 1 97 ? 3.243 -15.949 -3.388 1.00 84.25 97 LEU A O 1
ATOM 786 N N . LYS A 1 98 ? 2.904 -15.775 -1.173 1.00 83.50 98 LYS A N 1
ATOM 787 C CA . LYS A 1 98 ? 3.101 -17.206 -0.888 1.00 83.50 98 LYS A CA 1
ATOM 788 C C . LYS A 1 98 ? 2.088 -18.081 -1.633 1.00 83.50 98 LYS A C 1
ATOM 790 O O . LYS A 1 98 ? 2.466 -19.118 -2.177 1.00 83.50 98 LYS A O 1
ATOM 795 N N . ASN A 1 99 ? 0.825 -17.662 -1.681 1.00 76.56 99 ASN A N 1
ATOM 796 C CA . ASN A 1 99 ? -0.225 -18.374 -2.408 1.00 76.56 99 ASN A CA 1
ATOM 797 C C . ASN A 1 99 ? -0.021 -18.314 -3.924 1.00 76.56 99 ASN A C 1
ATOM 799 O O . ASN A 1 99 ? -0.155 -19.345 -4.577 1.00 76.56 99 ASN A O 1
ATOM 803 N N . ASN A 1 100 ? 0.369 -17.163 -4.475 1.00 71.69 100 ASN A N 1
ATOM 804 C CA . ASN A 1 100 ? 0.671 -17.023 -5.898 1.00 71.69 100 ASN A CA 1
ATOM 805 C C . ASN A 1 100 ? 1.824 -17.959 -6.308 1.00 71.69 100 ASN A C 1
ATOM 807 O O . ASN A 1 100 ? 1.691 -18.730 -7.253 1.00 71.69 100 ASN A O 1
ATOM 811 N N . ILE A 1 101 ? 2.906 -18.006 -5.524 1.00 70.94 101 ILE A N 1
ATOM 812 C CA . ILE A 1 101 ? 4.033 -18.922 -5.772 1.00 70.94 101 ILE A CA 1
ATOM 813 C C . ILE A 1 101 ? 3.591 -20.392 -5.702 1.00 70.94 101 ILE A C 1
ATOM 815 O O . ILE A 1 101 ? 3.969 -21.194 -6.554 1.00 70.94 101 ILE A O 1
ATOM 819 N N . LYS A 1 102 ? 2.793 -20.762 -4.693 1.00 73.31 102 LYS A N 1
ATOM 820 C CA . LYS A 1 102 ? 2.422 -22.163 -4.439 1.00 73.31 102 LYS A CA 1
ATOM 821 C C . LYS A 1 102 ? 1.327 -22.689 -5.373 1.00 73.31 102 LYS A C 1
ATOM 823 O O . LYS A 1 102 ? 1.366 -23.854 -5.755 1.00 73.31 102 LYS A O 1
ATOM 828 N N . HIS A 1 103 ? 0.342 -21.859 -5.699 1.00 70.75 103 HIS A N 1
ATOM 829 C CA . HIS A 1 103 ? -0.891 -22.271 -6.375 1.00 70.75 103 HIS A CA 1
ATOM 830 C C . HIS A 1 103 ? -1.067 -21.647 -7.764 1.00 70.75 103 HIS A C 1
ATOM 832 O O . HIS A 1 103 ? -2.005 -22.013 -8.466 1.00 70.75 103 HIS A O 1
ATOM 838 N N . LYS A 1 104 ? -0.181 -20.726 -8.177 1.00 67.56 104 LYS A N 1
ATOM 839 C CA . LYS A 1 104 ? -0.298 -19.938 -9.420 1.00 67.56 104 LYS A CA 1
ATOM 840 C C . LYS A 1 104 ? -1.634 -19.193 -9.545 1.00 67.56 104 LYS A C 1
ATOM 842 O O . LYS A 1 104 ? -2.064 -18.862 -10.645 1.00 67.56 104 LYS A O 1
ATOM 847 N N . THR A 1 105 ? -2.302 -18.937 -8.422 1.00 61.03 105 THR A N 1
ATOM 848 C CA . THR A 1 105 ? -3.550 -18.177 -8.370 1.00 61.03 105 THR A CA 1
ATOM 849 C C . THR A 1 105 ? -3.233 -16.766 -7.896 1.00 61.03 105 THR A C 1
ATOM 851 O O . THR A 1 105 ? -2.735 -16.580 -6.782 1.00 61.03 105 THR A O 1
ATOM 854 N N . ALA A 1 106 ? -3.514 -15.769 -8.733 1.00 61.19 106 ALA A N 1
ATOM 855 C CA . ALA A 1 106 ? -3.465 -14.378 -8.312 1.00 61.19 106 ALA A CA 1
ATOM 856 C C . ALA A 1 106 ? -4.619 -14.127 -7.336 1.00 61.19 106 ALA A C 1
ATOM 858 O O . ALA A 1 106 ? -5.785 -14.324 -7.672 1.00 61.19 106 ALA A O 1
ATOM 859 N N . ILE A 1 107 ? -4.293 -13.712 -6.114 1.00 64.06 107 ILE A N 1
ATOM 860 C CA . ILE A 1 107 ? -5.296 -13.142 -5.218 1.00 64.06 107 ILE A CA 1
ATOM 861 C C . ILE A 1 107 ? -5.425 -11.681 -5.642 1.00 64.06 107 ILE A C 1
ATOM 863 O O . ILE A 1 107 ? -4.405 -10.988 -5.635 1.00 64.06 107 ILE A O 1
ATOM 867 N N . PRO A 1 108 ? -6.613 -11.204 -6.050 1.00 63.66 108 PRO A N 1
ATOM 868 C CA . PRO A 1 108 ? -6.814 -9.789 -6.309 1.00 63.66 108 PRO A CA 1
ATOM 869 C C . PRO A 1 108 ? -6.620 -9.047 -4.988 1.00 63.66 108 PRO A C 1
ATOM 871 O O . PRO A 1 108 ? -7.450 -9.081 -4.086 1.00 63.66 108 PRO A O 1
ATOM 874 N N . VAL A 1 109 ? -5.443 -8.449 -4.861 1.00 74.81 109 VAL A N 1
ATOM 875 C CA . VAL A 1 109 ? -4.998 -7.717 -3.675 1.00 74.81 109 VAL A CA 1
ATOM 876 C C . VAL A 1 109 ? -5.716 -6.375 -3.566 1.00 74.81 109 VAL A C 1
ATOM 878 O O . VAL A 1 109 ? -5.905 -5.860 -2.471 1.00 74.81 109 VAL A O 1
ATOM 881 N N . ILE A 1 110 ? -6.118 -5.831 -4.711 1.00 75.94 110 ILE A N 1
ATOM 882 C CA . ILE A 1 110 ? -6.946 -4.645 -4.832 1.00 75.94 110 ILE A CA 1
ATOM 883 C C . ILE A 1 110 ? -8.326 -5.058 -5.363 1.00 75.94 110 ILE A C 1
ATOM 885 O O . ILE A 1 110 ? -8.446 -5.774 -6.370 1.00 75.94 110 ILE A O 1
ATOM 889 N N . SER A 1 111 ? -9.373 -4.625 -4.659 1.00 73.94 111 SER A N 1
ATOM 890 C CA . SER A 1 111 ? -10.763 -4.779 -5.086 1.00 73.94 111 SER A CA 1
ATOM 891 C C . SER A 1 111 ? -11.131 -3.746 -6.156 1.00 73.94 111 SER A C 1
ATOM 893 O O . SER A 1 111 ? -10.456 -2.732 -6.315 1.00 73.94 111 SER A O 1
ATOM 895 N N . ASP A 1 112 ? -12.198 -4.012 -6.911 1.00 74.00 112 ASP A N 1
ATOM 896 C CA . ASP A 1 112 ? -12.658 -3.120 -7.988 1.00 74.00 112 ASP A CA 1
ATOM 897 C C . ASP A 1 112 ? -13.121 -1.745 -7.484 1.00 74.00 112 ASP A C 1
ATOM 899 O O . ASP A 1 112 ? -13.122 -0.771 -8.228 1.00 74.00 112 ASP A O 1
ATOM 903 N N . ASP A 1 113 ? -13.492 -1.659 -6.209 1.00 77.81 113 ASP A N 1
ATOM 904 C CA . ASP A 1 113 ? -13.970 -0.457 -5.529 1.00 77.81 113 ASP A CA 1
ATOM 905 C C . ASP A 1 113 ? -12.877 0.263 -4.717 1.00 77.81 113 ASP A C 1
ATOM 907 O O . ASP A 1 113 ? -13.195 1.106 -3.874 1.00 77.81 113 ASP A O 1
ATOM 911 N N . VAL A 1 114 ? -11.593 -0.053 -4.941 1.00 85.88 114 VAL A N 1
ATOM 912 C CA . VAL A 1 114 ? -10.494 0.576 -4.197 1.00 85.88 114 VAL A CA 1
ATOM 913 C C . VAL A 1 114 ? -10.496 2.091 -4.404 1.00 85.88 114 VAL A C 1
ATOM 915 O O . VAL A 1 114 ? -10.556 2.622 -5.517 1.00 85.88 114 VAL A O 1
ATOM 918 N N . THR A 1 115 ? -10.384 2.827 -3.307 1.00 88.56 115 THR A N 1
ATOM 919 C CA . THR A 1 115 ? -10.248 4.283 -3.393 1.00 88.56 115 THR A CA 1
ATOM 920 C C . 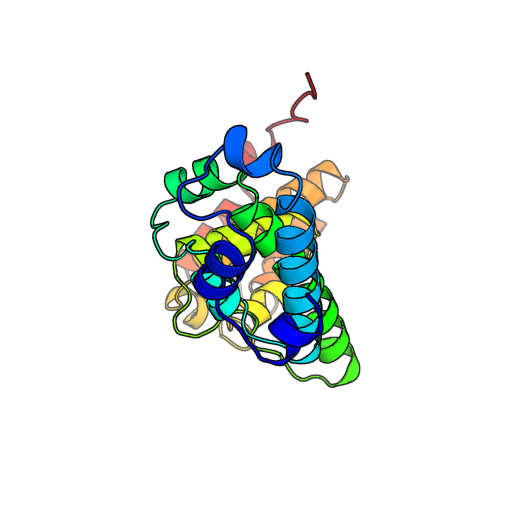THR A 1 115 ? -8.832 4.664 -3.829 1.00 88.56 115 THR A C 1
ATOM 922 O O . THR A 1 115 ? -7.873 3.932 -3.579 1.00 88.56 115 THR A O 1
ATOM 925 N N . PHE A 1 116 ? -8.666 5.838 -4.447 1.00 86.81 116 PHE A N 1
ATOM 926 C CA . PHE A 1 116 ? -7.333 6.365 -4.769 1.00 86.81 116 PHE A CA 1
ATOM 927 C C . PHE A 1 116 ? -6.432 6.447 -3.523 1.00 86.81 116 PHE A C 1
ATOM 929 O O . PHE A 1 116 ? -5.274 6.035 -3.575 1.00 86.81 116 PHE A O 1
ATOM 936 N N . ALA A 1 117 ? -6.981 6.907 -2.394 1.00 91.75 117 ALA A N 1
ATOM 937 C CA . ALA A 1 117 ? -6.267 7.002 -1.123 1.00 91.75 117 ALA A CA 1
ATOM 938 C C . ALA A 1 117 ? -5.798 5.632 -0.605 1.00 91.75 117 ALA A C 1
ATOM 940 O O . ALA A 1 117 ? -4.643 5.487 -0.201 1.00 91.75 117 ALA A O 1
ATOM 941 N N . GLU A 1 118 ? -6.651 4.605 -0.671 1.00 93.38 118 GLU A N 1
ATOM 942 C CA . GLU A 1 118 ? -6.248 3.246 -0.302 1.00 93.38 118 GLU A CA 1
ATOM 943 C C . GLU A 1 118 ? -5.143 2.736 -1.235 1.00 93.38 118 GLU A C 1
ATOM 945 O O . GLU A 1 118 ? -4.118 2.247 -0.761 1.00 93.38 118 GLU A O 1
ATOM 950 N N . ALA A 1 119 ? -5.300 2.895 -2.553 1.00 90.44 119 ALA A N 1
ATOM 951 C CA . ALA A 1 119 ? -4.305 2.459 -3.530 1.00 90.44 119 ALA A CA 1
ATOM 952 C C . ALA A 1 119 ? -2.942 3.154 -3.322 1.00 90.44 119 ALA A C 1
ATOM 954 O O . ALA A 1 119 ? -1.892 2.518 -3.442 1.00 90.44 119 ALA A O 1
ATOM 955 N N . LEU A 1 120 ? -2.943 4.432 -2.930 1.00 89.31 120 LEU A N 1
ATOM 956 C CA . LEU A 1 120 ? -1.740 5.162 -2.533 1.00 89.31 120 LEU A CA 1
ATOM 957 C C . LEU A 1 120 ? -1.113 4.595 -1.250 1.00 89.31 120 LEU A C 1
ATOM 959 O O . LEU A 1 120 ? 0.097 4.380 -1.199 1.00 89.31 120 LEU A O 1
ATOM 963 N N . ALA A 1 121 ? -1.917 4.284 -0.231 1.00 92.31 121 ALA A N 1
ATOM 964 C CA . ALA A 1 121 ? -1.421 3.643 0.986 1.00 92.31 121 ALA A CA 1
ATOM 965 C C . ALA A 1 121 ? -0.806 2.259 0.689 1.00 92.31 121 ALA A C 1
ATOM 967 O O . ALA A 1 121 ? 0.266 1.925 1.201 1.00 92.31 121 ALA A O 1
ATOM 968 N N . ARG A 1 122 ? -1.430 1.472 -0.200 1.00 92.88 122 ARG A N 1
ATOM 969 C CA . ARG A 1 122 ? -0.896 0.187 -0.691 1.00 92.88 122 ARG A CA 1
ATOM 970 C C . ARG A 1 122 ? 0.438 0.378 -1.420 1.00 92.88 122 ARG A C 1
ATOM 972 O O . ARG A 1 122 ? 1.380 -0.371 -1.163 1.00 92.88 122 ARG A O 1
ATOM 979 N N . LEU A 1 123 ? 0.556 1.409 -2.261 1.00 91.06 123 LEU A N 1
ATOM 980 C CA . LEU A 1 123 ? 1.806 1.758 -2.942 1.00 91.06 123 LEU A CA 1
ATOM 981 C C . LEU A 1 123 ? 2.948 2.002 -1.947 1.00 91.06 123 LEU A C 1
ATOM 983 O O . LEU A 1 123 ? 4.059 1.507 -2.158 1.00 91.06 123 LEU A O 1
ATOM 987 N N . THR A 1 124 ? 2.683 2.721 -0.856 1.00 88.12 124 THR A N 1
ATOM 988 C CA . THR A 1 124 ? 3.666 2.954 0.213 1.00 88.12 124 THR A CA 1
ATOM 989 C C . THR A 1 124 ? 4.114 1.637 0.841 1.00 88.12 124 THR A C 1
ATOM 991 O O . THR A 1 124 ? 5.315 1.389 0.947 1.00 88.12 124 THR A O 1
ATOM 994 N N . VAL A 1 125 ? 3.176 0.741 1.164 1.00 92.00 125 VAL A N 1
ATOM 995 C CA . VAL A 1 125 ? 3.481 -0.597 1.704 1.00 92.00 125 VAL A CA 1
ATOM 996 C C . VAL A 1 125 ? 4.375 -1.402 0.762 1.00 92.00 125 VAL A C 1
ATOM 998 O O . VAL A 1 125 ? 5.407 -1.929 1.182 1.00 92.00 125 VAL A O 1
ATOM 1001 N N . TRP A 1 126 ? 4.039 -1.457 -0.525 1.00 94.00 126 TRP A N 1
ATOM 1002 C CA . TRP A 1 126 ? 4.829 -2.205 -1.501 1.00 94.00 126 TRP A CA 1
ATOM 1003 C C . TRP A 1 126 ? 6.232 -1.644 -1.703 1.00 94.00 126 TRP A C 1
ATOM 1005 O O . TRP A 1 126 ? 7.177 -2.409 -1.905 1.00 94.00 126 TRP A O 1
ATOM 1015 N N . LYS A 1 127 ? 6.379 -0.316 -1.646 1.00 91.19 127 LYS A N 1
ATOM 1016 C CA . LYS A 1 127 ? 7.684 0.346 -1.719 1.00 91.19 127 LYS A CA 1
ATOM 1017 C C . LYS A 1 127 ? 8.540 0.046 -0.493 1.00 91.19 127 LYS A C 1
ATOM 1019 O O . LYS A 1 127 ? 9.735 -0.162 -0.687 1.00 91.19 127 LYS A O 1
ATOM 1024 N N . MET A 1 128 ? 7.963 0.044 0.711 1.00 87.69 128 MET A N 1
ATOM 1025 C CA . MET A 1 128 ? 8.681 -0.240 1.963 1.00 87.69 128 MET A CA 1
ATOM 1026 C C . MET A 1 128 ? 9.166 -1.689 2.036 1.00 87.69 128 MET A C 1
ATOM 1028 O O . MET A 1 128 ? 10.295 -1.935 2.440 1.00 87.69 128 MET A O 1
ATOM 1032 N N . ASP A 1 129 ? 8.339 -2.638 1.598 1.00 90.69 129 ASP A N 1
ATOM 1033 C CA . ASP A 1 129 ? 8.650 -4.073 1.659 1.00 90.69 129 ASP A CA 1
ATOM 1034 C C . ASP A 1 129 ? 9.414 -4.598 0.428 1.00 90.69 129 ASP A C 1
ATOM 1036 O O . ASP A 1 129 ? 9.481 -5.809 0.220 1.00 90.69 129 ASP A O 1
ATOM 1040 N N . ASP A 1 130 ? 9.913 -3.696 -0.425 1.00 90.31 130 ASP A N 1
ATOM 1041 C CA . ASP A 1 130 ? 10.508 -3.980 -1.739 1.00 90.31 130 ASP A CA 1
ATOM 1042 C C . ASP A 1 130 ? 9.795 -5.099 -2.518 1.00 90.31 130 ASP A C 1
ATOM 1044 O O . ASP A 1 130 ? 10.396 -6.062 -3.000 1.00 90.31 130 ASP A O 1
ATOM 1048 N N . ARG A 1 131 ? 8.469 -4.992 -2.651 1.00 92.00 131 ARG A N 1
ATOM 1049 C CA . ARG A 1 131 ? 7.700 -6.057 -3.303 1.00 92.00 131 ARG A CA 1
ATOM 1050 C C . ARG A 1 131 ? 8.175 -6.291 -4.750 1.00 92.00 131 ARG A C 1
ATOM 1052 O O . ARG A 1 131 ? 8.667 -5.371 -5.409 1.00 92.00 131 ARG A O 1
ATOM 1059 N N . PRO A 1 132 ? 8.063 -7.519 -5.282 1.00 91.56 132 PRO A N 1
ATOM 1060 C CA . PRO A 1 132 ? 8.427 -7.789 -6.671 1.00 91.56 132 PRO A CA 1
ATOM 1061 C C . PRO A 1 132 ? 7.559 -6.994 -7.659 1.00 91.56 132 PRO A C 1
ATOM 1063 O O . PRO A 1 132 ? 6.349 -6.867 -7.473 1.00 91.56 132 PRO A O 1
ATOM 1066 N N . ALA A 1 133 ? 8.152 -6.472 -8.736 1.00 92.31 133 ALA A N 1
ATOM 1067 C CA . ALA A 1 133 ? 7.422 -5.645 -9.701 1.00 92.31 133 ALA A CA 1
ATOM 1068 C C . ALA A 1 133 ? 6.332 -6.417 -10.455 1.00 92.31 133 ALA A C 1
ATOM 1070 O O . ALA A 1 133 ? 5.283 -5.853 -10.755 1.00 92.31 133 ALA A O 1
ATOM 1071 N N . ASN A 1 134 ? 6.549 -7.705 -10.725 1.00 89.12 134 ASN A N 1
ATOM 1072 C CA . ASN A 1 134 ? 5.534 -8.593 -11.293 1.00 89.12 134 ASN A CA 1
ATOM 1073 C C . ASN A 1 134 ? 4.369 -8.827 -10.318 1.00 89.12 134 ASN A C 1
ATOM 1075 O O . ASN A 1 134 ? 3.217 -8.829 -10.738 1.00 89.12 134 ASN A O 1
ATOM 1079 N N . TYR A 1 135 ? 4.656 -8.959 -9.020 1.00 89.31 135 TYR A N 1
ATOM 1080 C CA . TYR A 1 135 ? 3.628 -9.062 -7.988 1.00 89.31 135 TYR A CA 1
ATOM 1081 C C . TYR A 1 135 ? 2.778 -7.792 -7.923 1.00 89.31 135 TYR A C 1
ATOM 1083 O O . TYR A 1 135 ? 1.558 -7.885 -7.956 1.00 89.31 135 TYR A O 1
ATOM 1091 N N . VAL A 1 136 ? 3.401 -6.610 -7.885 1.00 90.94 136 VAL A N 1
ATOM 1092 C CA . VAL A 1 136 ? 2.665 -5.335 -7.840 1.00 90.94 136 VAL A CA 1
ATOM 1093 C C . VAL A 1 136 ? 1.840 -5.125 -9.112 1.00 90.94 136 VAL A C 1
ATOM 1095 O O . VAL A 1 136 ? 0.695 -4.690 -9.027 1.00 90.94 136 VAL A O 1
ATOM 1098 N N . LYS A 1 137 ? 2.374 -5.502 -10.283 1.00 89.38 137 LYS A N 1
ATOM 1099 C CA . LYS A 1 137 ? 1.633 -5.483 -11.554 1.00 89.38 137 LYS A CA 1
ATOM 1100 C C . LYS A 1 137 ? 0.367 -6.342 -11.471 1.00 89.38 137 LYS A C 1
ATOM 1102 O O . LYS A 1 137 ? -0.708 -5.862 -11.806 1.00 89.38 137 LYS A O 1
ATOM 1107 N N . ALA A 1 138 ? 0.486 -7.568 -10.959 1.00 86.44 138 ALA A N 1
ATOM 1108 C CA . ALA A 1 138 ? -0.649 -8.473 -10.781 1.00 86.44 138 ALA A CA 1
ATOM 1109 C C . ALA A 1 138 ? -1.636 -7.998 -9.702 1.00 86.44 138 ALA A C 1
ATOM 1111 O O . ALA A 1 138 ? -2.847 -8.060 -9.883 1.00 86.44 138 ALA A O 1
ATOM 1112 N N . ALA A 1 139 ? -1.134 -7.460 -8.589 1.00 86.50 139 ALA A N 1
ATOM 1113 C CA . ALA A 1 139 ? -1.954 -6.896 -7.520 1.00 86.50 139 ALA A CA 1
ATOM 1114 C C . ALA A 1 139 ? -2.832 -5.735 -8.012 1.00 86.50 139 ALA A C 1
ATOM 1116 O O . ALA A 1 139 ? -3.956 -5.582 -7.540 1.00 86.50 139 ALA A O 1
ATOM 1117 N N . LEU A 1 140 ? -2.328 -4.957 -8.976 1.00 86.75 140 LEU A N 1
ATOM 1118 C CA . LEU A 1 140 ? -3.041 -3.880 -9.666 1.00 86.75 140 LEU A CA 1
ATOM 1119 C C . LEU A 1 140 ? -3.869 -4.364 -10.869 1.00 86.75 140 LEU A C 1
ATOM 1121 O O . LEU A 1 140 ? -4.455 -3.537 -11.562 1.00 86.75 140 LEU A O 1
ATOM 1125 N N . ARG A 1 141 ? -3.921 -5.679 -11.133 1.00 84.19 141 ARG A N 1
ATOM 1126 C CA . ARG A 1 141 ? -4.606 -6.291 -12.290 1.00 84.19 141 ARG A CA 1
ATOM 1127 C C . ARG A 1 141 ? -4.111 -5.758 -13.638 1.00 84.19 141 ARG A C 1
ATOM 1129 O O . ARG A 1 141 ? -4.863 -5.624 -14.602 1.00 84.19 141 ARG A O 1
ATOM 1136 N N . LEU A 1 142 ? -2.829 -5.415 -13.681 1.00 86.19 142 LEU A N 1
ATOM 1137 C CA . LEU A 1 142 ? -2.118 -4.969 -14.875 1.00 86.19 142 LEU A CA 1
ATOM 1138 C C . LEU A 1 142 ? -1.343 -6.120 -15.530 1.00 86.19 142 LEU A C 1
ATOM 1140 O O . LEU A 1 142 ? -0.660 -5.924 -16.538 1.00 86.19 142 LEU A O 1
ATOM 1144 N N . ASP A 1 143 ? -1.381 -7.314 -14.937 1.00 83.06 143 ASP A N 1
ATOM 1145 C CA . ASP A 1 143 ? -0.791 -8.514 -15.505 1.00 83.06 143 ASP A CA 1
ATOM 1146 C C . ASP A 1 143 ? -1.572 -8.966 -16.748 1.00 83.06 143 ASP A C 1
ATOM 1148 O O . ASP A 1 143 ? -2.782 -8.796 -16.853 1.00 83.06 143 ASP A O 1
ATOM 1152 N N . ASN A 1 144 ? -0.854 -9.514 -17.729 1.00 82.19 144 ASN A N 1
ATOM 1153 C CA . ASN A 1 144 ? -1.393 -9.984 -19.016 1.00 82.19 144 ASN A CA 1
ATOM 1154 C C . ASN A 1 144 ? -1.963 -8.898 -19.949 1.00 82.19 144 ASN A C 1
ATOM 1156 O O . ASN A 1 144 ? -2.506 -9.225 -21.003 1.00 82.19 144 ASN A O 1
ATOM 1160 N N . LEU A 1 145 ? -1.811 -7.616 -19.614 1.00 85.69 145 LEU A N 1
ATOM 1161 C CA . LEU A 1 145 ? -2.156 -6.520 -20.516 1.00 85.69 145 LEU A CA 1
ATOM 1162 C C . LEU A 1 145 ? -1.012 -6.216 -21.485 1.00 85.69 145 LEU A C 1
ATOM 1164 O O . LEU A 1 145 ? 0.162 -6.215 -21.103 1.00 85.69 145 LEU A O 1
ATOM 1168 N N . SER A 1 146 ? -1.367 -5.910 -22.735 1.00 84.25 146 SER A N 1
ATOM 1169 C CA . SER A 1 146 ? -0.416 -5.349 -23.693 1.00 84.25 146 SER A CA 1
ATOM 1170 C C . SER A 1 146 ? 0.060 -3.968 -23.222 1.00 84.25 146 SER A C 1
ATOM 1172 O O . SER A 1 146 ? -0.668 -3.279 -22.499 1.00 84.25 146 SER A O 1
ATOM 1174 N N . PRO A 1 147 ? 1.237 -3.498 -23.668 1.00 82.81 147 PRO A N 1
ATOM 1175 C CA . PRO A 1 147 ? 1.705 -2.156 -23.330 1.00 82.81 147 PRO A CA 1
ATOM 1176 C C . PRO A 1 147 ? 0.723 -1.041 -23.706 1.00 82.81 147 PRO A C 1
ATOM 1178 O O . PRO A 1 147 ? 0.597 -0.069 -22.971 1.00 82.81 147 PRO A O 1
ATOM 1181 N N . THR A 1 148 ? -0.035 -1.194 -24.795 1.00 81.06 148 THR A N 1
ATOM 1182 C CA . THR A 1 148 ? -1.107 -0.254 -25.158 1.00 81.06 148 THR A CA 1
ATOM 1183 C C . THR A 1 148 ? -2.281 -0.307 -24.185 1.00 81.06 148 THR A C 1
ATOM 1185 O O . THR A 1 148 ? -2.730 0.739 -23.729 1.00 81.06 148 THR A O 1
ATOM 1188 N N . ALA A 1 149 ? -2.731 -1.503 -23.796 1.00 86.75 149 ALA A N 1
ATOM 1189 C CA . ALA A 1 149 ? -3.837 -1.669 -22.857 1.00 86.75 149 ALA A CA 1
ATOM 1190 C C . ALA A 1 149 ? -3.506 -1.156 -21.447 1.00 86.75 149 ALA A C 1
ATOM 1192 O O . ALA A 1 149 ? -4.417 -0.781 -20.716 1.00 86.75 149 ALA A O 1
ATOM 1193 N N . LEU A 1 150 ? -2.225 -1.107 -21.054 1.00 85.06 150 LEU A N 1
ATOM 1194 C CA . LEU A 1 150 ? -1.805 -0.520 -19.775 1.00 85.06 150 LEU A CA 1
ATOM 1195 C C . LEU A 1 150 ? -2.185 0.963 -19.656 1.00 85.06 150 LEU A C 1
ATOM 1197 O O . LEU A 1 150 ? -2.563 1.398 -18.574 1.00 85.06 150 LEU A O 1
ATOM 1201 N N . LEU A 1 151 ? -2.130 1.722 -20.754 1.00 80.38 151 LEU A N 1
ATOM 1202 C CA . LEU A 1 151 ? -2.396 3.167 -20.760 1.00 80.38 151 LEU A CA 1
ATOM 1203 C C . LEU A 1 151 ? -3.839 3.521 -20.394 1.00 80.38 151 LEU A C 1
ATOM 1205 O O . LEU A 1 151 ? -4.101 4.617 -19.913 1.00 80.38 151 LEU A O 1
ATOM 1209 N N . GLU A 1 152 ? -4.766 2.602 -20.645 1.00 83.19 152 GLU A N 1
ATOM 1210 C CA . GLU A 1 152 ? -6.198 2.805 -20.427 1.00 83.19 152 GLU A CA 1
ATOM 1211 C C . GLU A 1 152 ? -6.640 2.339 -19.034 1.00 83.19 152 GLU A C 1
ATOM 1213 O O . GLU A 1 152 ? -7.804 2.489 -18.660 1.00 83.19 152 GLU A O 1
ATOM 1218 N N . ARG A 1 153 ? -5.731 1.745 -18.247 1.00 83.62 153 ARG A N 1
ATOM 1219 C CA . ARG A 1 153 ? -6.077 1.192 -16.941 1.00 83.62 153 ARG A CA 1
ATOM 1220 C C . ARG A 1 153 ? -5.948 2.201 -15.823 1.00 83.62 153 ARG A C 1
ATOM 1222 O O . ARG A 1 153 ? -4.923 2.859 -15.632 1.00 83.62 153 ARG A O 1
ATOM 1229 N N . GLN A 1 154 ? -6.977 2.181 -14.984 1.00 77.06 154 GLN A N 1
ATOM 1230 C CA . GLN A 1 154 ? -6.923 2.743 -13.650 1.00 77.06 154 GLN A CA 1
ATOM 1231 C C . GLN A 1 154 ? -5.682 2.202 -12.920 1.00 77.06 154 GLN A C 1
ATOM 1233 O O . GLN A 1 154 ? -5.379 1.011 -12.983 1.00 77.06 154 GLN A O 1
ATOM 1238 N N . TYR A 1 155 ? -4.953 3.096 -12.252 1.00 83.19 155 TYR A N 1
ATOM 1239 C CA . TYR A 1 155 ? -3.747 2.800 -11.467 1.00 83.19 155 TYR A CA 1
ATOM 1240 C C . TYR A 1 155 ? -2.464 2.458 -12.238 1.00 83.19 155 TYR A C 1
ATOM 1242 O O . TYR A 1 155 ? -1.451 2.168 -11.594 1.00 83.19 155 TYR A O 1
ATOM 1250 N N . PHE A 1 156 ? -2.428 2.564 -13.571 1.00 87.75 156 PHE A N 1
ATOM 1251 C CA . PHE A 1 156 ? -1.157 2.435 -14.295 1.00 87.75 156 PHE A CA 1
ATOM 1252 C C . PHE A 1 156 ? -0.114 3.458 -13.813 1.00 87.75 156 PHE A C 1
ATOM 1254 O O . PHE A 1 156 ? 1.033 3.093 -13.552 1.00 87.75 156 PHE A O 1
ATOM 1261 N N . ASP A 1 157 ? -0.529 4.696 -13.541 1.00 86.44 157 ASP A N 1
ATOM 1262 C CA . ASP A 1 157 ? 0.349 5.719 -12.962 1.00 86.44 157 ASP A CA 1
ATOM 1263 C C . ASP A 1 157 ? 0.903 5.323 -11.584 1.00 86.44 157 ASP A C 1
ATOM 1265 O O . ASP A 1 157 ? 2.056 5.629 -11.267 1.00 86.44 157 ASP A O 1
ATOM 1269 N N . LEU A 1 158 ? 0.136 4.599 -10.757 1.00 88.06 158 LEU A N 1
ATOM 1270 C CA . LEU A 1 158 ? 0.646 4.074 -9.483 1.00 88.06 158 LEU A CA 1
ATOM 1271 C C . LEU A 1 158 ? 1.728 3.019 -9.721 1.00 88.06 158 LEU A C 1
ATOM 1273 O O . LEU A 1 158 ? 2.738 3.013 -9.014 1.00 88.06 158 LEU A O 1
ATOM 1277 N N . TYR A 1 159 ? 1.561 2.167 -10.737 1.00 91.19 159 TYR A N 1
ATOM 1278 C CA . TYR A 1 159 ? 2.581 1.194 -11.120 1.00 91.19 159 TYR A CA 1
ATOM 1279 C C . TYR A 1 159 ? 3.854 1.869 -11.639 1.00 91.19 159 TYR A C 1
ATOM 1281 O O . TYR A 1 159 ? 4.953 1.523 -11.211 1.00 91.19 159 TYR A O 1
ATOM 1289 N N . VAL A 1 160 ? 3.733 2.896 -12.482 1.00 91.44 160 VAL A N 1
ATOM 1290 C CA . VAL A 1 160 ? 4.883 3.692 -12.944 1.00 91.44 160 VAL A CA 1
ATOM 1291 C C . VAL A 1 160 ? 5.613 4.334 -11.757 1.00 91.44 160 VAL A C 1
ATOM 1293 O O . VAL A 1 160 ? 6.839 4.256 -11.655 1.00 91.44 160 VAL A O 1
ATOM 1296 N N . ASN A 1 161 ? 4.874 4.901 -10.799 1.00 89.81 161 ASN A N 1
ATOM 1297 C CA . ASN A 1 161 ? 5.446 5.466 -9.573 1.00 89.81 161 ASN A CA 1
ATOM 1298 C C . ASN A 1 161 ? 6.093 4.413 -8.660 1.00 89.81 161 ASN A C 1
ATOM 1300 O O . ASN A 1 161 ? 7.050 4.721 -7.940 1.00 89.81 161 ASN A O 1
ATOM 1304 N N . PHE A 1 162 ? 5.583 3.181 -8.659 1.00 93.12 162 PHE A N 1
ATOM 1305 C CA . PHE A 1 162 ? 6.220 2.044 -8.000 1.00 93.12 162 PHE A CA 1
ATOM 1306 C C . PHE A 1 162 ? 7.572 1.723 -8.655 1.00 93.12 162 PHE A C 1
ATOM 1308 O O . PHE A 1 162 ? 8.591 1.684 -7.960 1.00 93.12 162 PHE A O 1
ATOM 1315 N N . LEU A 1 163 ? 7.592 1.563 -9.984 1.00 94.56 163 LEU A N 1
ATOM 1316 C CA . LEU A 1 163 ? 8.800 1.248 -10.753 1.00 94.56 163 LEU A CA 1
ATOM 1317 C C . LEU A 1 163 ? 9.876 2.317 -10.593 1.00 94.56 163 LEU A C 1
ATOM 1319 O O . LEU A 1 163 ? 11.031 1.971 -10.369 1.00 94.56 163 LEU A O 1
ATOM 1323 N N . LYS A 1 164 ? 9.499 3.599 -10.608 1.00 91.56 164 LYS A N 1
ATOM 1324 C CA . LYS A 1 164 ? 10.425 4.712 -10.357 1.00 91.56 164 LYS A CA 1
ATOM 1325 C C . LYS A 1 164 ? 11.108 4.604 -8.997 1.00 91.56 164 LYS A C 1
ATOM 1327 O O . LYS A 1 164 ? 12.326 4.716 -8.907 1.00 91.56 164 LYS A O 1
ATOM 1332 N N . GLY A 1 165 ? 10.342 4.332 -7.939 1.00 90.19 165 GLY A N 1
ATOM 1333 C CA . GLY A 1 165 ? 10.906 4.123 -6.604 1.00 90.19 165 GLY A CA 1
ATOM 1334 C C . GLY A 1 165 ? 11.884 2.945 -6.553 1.00 90.19 165 GLY A C 1
ATOM 1335 O O . GLY A 1 165 ? 12.918 3.034 -5.893 1.00 90.19 165 GLY A O 1
ATOM 1336 N N . LYS A 1 166 ? 11.586 1.859 -7.277 1.00 92.44 166 LYS A N 1
ATOM 1337 C CA . LYS A 1 166 ? 12.460 0.683 -7.350 1.00 92.44 166 LYS A CA 1
ATOM 1338 C C . LYS A 1 166 ? 13.732 0.949 -8.161 1.00 92.44 166 LYS A C 1
ATOM 1340 O O . LYS A 1 166 ? 14.810 0.625 -7.677 1.00 92.44 166 LYS A O 1
ATOM 1345 N N . ALA A 1 167 ? 13.623 1.618 -9.308 1.00 92.00 167 ALA A N 1
ATOM 1346 C CA . ALA A 1 167 ? 14.757 2.042 -10.128 1.00 92.00 167 ALA A CA 1
ATOM 1347 C C . ALA A 1 167 ? 15.741 2.916 -9.328 1.00 92.00 167 ALA A C 1
ATOM 1349 O O . ALA A 1 167 ? 16.934 2.628 -9.304 1.00 92.00 167 ALA A O 1
ATOM 1350 N N . ILE A 1 168 ? 15.242 3.910 -8.578 1.00 89.25 168 ILE A N 1
ATOM 1351 C CA . ILE A 1 168 ? 16.070 4.737 -7.677 1.00 89.25 168 ILE A CA 1
ATOM 1352 C C . ILE A 1 168 ? 16.842 3.870 -6.674 1.00 89.25 168 ILE A C 1
ATOM 1354 O O . ILE A 1 168 ? 18.031 4.094 -6.449 1.00 89.25 168 ILE A O 1
ATOM 1358 N N . ARG A 1 169 ? 16.184 2.882 -6.055 1.00 89.31 169 ARG A N 1
ATOM 1359 C CA . ARG A 1 169 ? 16.842 1.984 -5.095 1.00 89.31 169 ARG A CA 1
ATOM 1360 C C . ARG A 1 169 ? 17.897 1.098 -5.745 1.00 89.31 169 ARG A C 1
ATOM 1362 O O . ARG A 1 169 ? 18.950 0.936 -5.145 1.00 89.31 169 ARG A O 1
ATOM 1369 N N . MET A 1 170 ? 17.633 0.568 -6.938 1.00 91.38 170 MET A N 1
ATOM 1370 C CA . MET A 1 170 ? 18.600 -0.231 -7.698 1.00 91.38 170 MET A CA 1
ATOM 1371 C C . MET A 1 170 ? 19.877 0.570 -7.967 1.00 91.38 170 MET A C 1
ATOM 1373 O O . MET A 1 170 ? 20.959 0.131 -7.589 1.00 91.38 170 MET A O 1
ATOM 1377 N N . TYR A 1 171 ? 19.751 1.796 -8.487 1.00 88.62 171 TYR A N 1
ATOM 1378 C CA . TYR A 1 171 ? 20.905 2.676 -8.692 1.00 88.62 171 TYR A CA 1
ATOM 1379 C C . TYR A 1 171 ? 21.672 2.962 -7.400 1.00 88.62 171 TYR A C 1
ATOM 1381 O O . TYR A 1 171 ? 22.894 2.853 -7.362 1.00 88.62 171 TYR A O 1
ATOM 1389 N N . ARG A 1 172 ? 20.964 3.299 -6.314 1.00 87.75 172 ARG A N 1
ATOM 1390 C CA . ARG A 1 172 ? 21.593 3.524 -4.999 1.00 87.75 172 ARG A CA 1
ATOM 1391 C C . ARG A 1 172 ? 22.255 2.262 -4.435 1.00 87.75 172 ARG A C 1
ATOM 1393 O O . ARG A 1 172 ? 23.172 2.380 -3.631 1.00 87.75 172 ARG A O 1
ATOM 1400 N N . GLY A 1 173 ? 21.782 1.085 -4.838 1.00 89.62 173 GLY A N 1
ATOM 1401 C CA . GLY A 1 173 ? 22.351 -0.218 -4.506 1.00 89.62 173 GLY A CA 1
ATOM 1402 C C . GLY A 1 173 ? 23.548 -0.624 -5.369 1.00 89.62 173 GLY A C 1
ATOM 1403 O O . GLY A 1 173 ? 24.150 -1.652 -5.081 1.00 89.62 173 GLY A O 1
ATOM 1404 N N . GLY A 1 174 ? 23.914 0.172 -6.381 1.00 90.88 174 GLY A N 1
ATOM 1405 C CA . GLY A 1 174 ? 25.068 -0.074 -7.249 1.00 90.88 174 GLY A CA 1
ATOM 1406 C C . GLY A 1 174 ? 24.759 -0.784 -8.571 1.00 90.88 174 GLY A C 1
ATOM 1407 O O . GLY A 1 174 ? 25.697 -1.108 -9.293 1.00 90.88 174 GLY A O 1
ATOM 1408 N N . GLU A 1 175 ? 23.484 -1.007 -8.903 1.00 92.44 175 GLU A N 1
ATOM 1409 C CA . GLU A 1 175 ? 23.078 -1.571 -10.201 1.00 92.44 175 GLU A CA 1
ATOM 1410 C C . GLU A 1 175 ? 23.435 -0.620 -11.355 1.00 92.44 175 GLU A C 1
ATOM 1412 O O . GLU A 1 175 ? 23.366 0.610 -11.216 1.00 92.44 175 GLU A O 1
ATOM 1417 N N . THR A 1 176 ? 23.795 -1.177 -12.515 1.00 91.81 176 THR A N 1
ATOM 1418 C CA . THR A 1 176 ? 24.171 -0.373 -13.685 1.00 91.81 176 THR A CA 1
ATOM 1419 C C . THR A 1 176 ? 22.953 0.265 -14.352 1.00 91.81 176 THR A C 1
ATOM 1421 O O . THR A 1 176 ? 21.794 -0.075 -14.092 1.00 91.81 176 THR A O 1
ATOM 1424 N N . LYS A 1 177 ? 23.198 1.214 -15.264 1.00 88.50 177 LYS A N 1
ATOM 1425 C CA . LYS A 1 177 ? 22.118 1.801 -16.063 1.00 88.50 177 LYS A CA 1
ATOM 1426 C C . LYS A 1 177 ? 21.438 0.746 -16.927 1.00 88.50 177 LYS A C 1
ATOM 1428 O O . LYS A 1 177 ? 20.222 0.799 -17.076 1.00 88.50 177 LYS A O 1
ATOM 1433 N N . GLU A 1 178 ? 22.208 -0.196 -17.447 1.00 91.12 178 GLU A N 1
ATOM 1434 C CA . GLU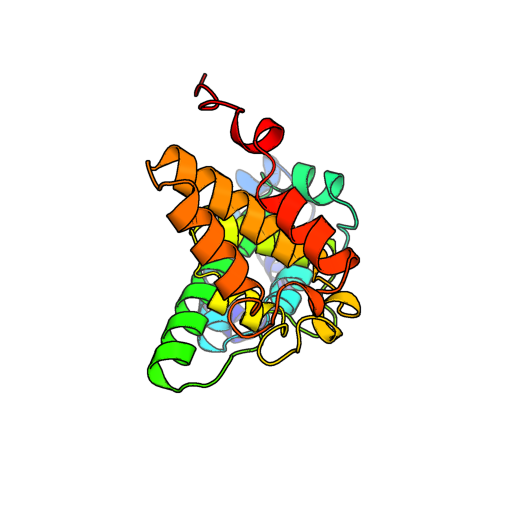 A 1 178 ? 21.763 -1.313 -18.266 1.00 91.12 178 GLU A CA 1
ATOM 1435 C C . GLU A 1 178 ? 20.884 -2.283 -17.462 1.00 91.12 178 GLU A C 1
ATOM 1437 O O . GLU A 1 178 ? 19.835 -2.704 -17.955 1.00 91.12 178 GLU A O 1
ATOM 1442 N N . ASP A 1 179 ? 21.243 -2.567 -16.206 1.00 92.44 179 ASP A N 1
ATOM 1443 C CA . ASP A 1 179 ? 20.445 -3.419 -15.312 1.00 92.44 179 ASP A CA 1
ATOM 1444 C C . ASP A 1 179 ? 19.076 -2.794 -15.023 1.00 92.44 179 ASP A C 1
ATOM 1446 O O . ASP A 1 179 ? 18.036 -3.453 -15.120 1.00 92.44 179 ASP A O 1
ATOM 1450 N N . VAL A 1 180 ? 19.053 -1.492 -14.721 1.00 91.31 180 VAL A N 1
ATOM 1451 C CA . VAL A 1 180 ? 17.803 -0.768 -14.458 1.00 91.31 180 VAL A CA 1
ATOM 1452 C C . VAL A 1 180 ? 16.956 -0.624 -15.728 1.00 91.31 180 VAL A C 1
ATOM 1454 O O . VAL A 1 180 ? 15.744 -0.825 -15.675 1.00 91.31 180 VAL A O 1
ATOM 1457 N N . ASP A 1 181 ? 17.567 -0.328 -16.877 1.00 91.50 181 ASP A N 1
ATOM 1458 C CA . ASP A 1 181 ? 16.910 -0.280 -18.193 1.00 91.50 181 ASP A CA 1
ATOM 1459 C C . ASP A 1 181 ? 16.221 -1.619 -18.514 1.00 91.50 181 ASP A C 1
ATOM 1461 O O . ASP A 1 181 ? 15.013 -1.663 -18.776 1.00 91.50 181 ASP A O 1
ATOM 1465 N N . SER A 1 182 ? 16.958 -2.725 -18.367 1.00 92.81 182 SER A N 1
ATOM 1466 C CA . SER A 1 182 ? 16.457 -4.092 -18.539 1.00 92.81 182 SER A CA 1
ATOM 1467 C C . SER A 1 182 ? 15.305 -4.412 -17.580 1.00 92.81 182 SER A C 1
ATOM 1469 O O . SER A 1 182 ? 14.267 -4.947 -17.992 1.00 92.81 182 SER A O 1
ATOM 1471 N N . PHE A 1 183 ? 15.423 -4.022 -16.307 1.00 94.12 183 PHE A N 1
ATOM 1472 C CA . PHE A 1 183 ? 14.358 -4.172 -15.315 1.00 94.12 183 PHE A CA 1
ATOM 1473 C C . PHE A 1 183 ? 13.074 -3.440 -15.732 1.00 94.12 183 PHE A C 1
ATOM 1475 O O . PHE A 1 183 ? 11.996 -4.044 -15.736 1.00 94.12 183 PHE A O 1
ATOM 1482 N N . VAL A 1 184 ? 13.166 -2.161 -16.110 1.00 92.62 184 VAL A N 1
ATOM 1483 C CA . VAL A 1 184 ? 11.992 -1.348 -16.465 1.00 92.62 184 VAL A CA 1
ATOM 1484 C C . VAL A 1 184 ? 11.333 -1.874 -17.738 1.00 92.62 184 VAL A C 1
ATOM 1486 O O . VAL A 1 184 ? 10.108 -2.025 -17.767 1.00 92.62 184 VAL A O 1
ATOM 1489 N N . LYS A 1 185 ? 12.114 -2.218 -18.772 1.00 91.50 185 LYS A N 1
ATOM 1490 C CA . LYS A 1 185 ? 11.568 -2.808 -20.004 1.00 91.50 185 LYS A CA 1
ATOM 1491 C C . LYS A 1 185 ? 10.872 -4.137 -19.734 1.00 91.50 185 LYS A C 1
ATOM 1493 O O . LYS A 1 185 ? 9.788 -4.372 -20.264 1.00 91.50 185 LYS A O 1
ATOM 1498 N N . THR A 1 186 ? 11.435 -4.976 -18.867 1.00 91.81 186 THR A N 1
ATOM 1499 C CA . THR A 1 186 ? 10.804 -6.237 -18.454 1.00 91.81 186 THR A CA 1
ATOM 1500 C C . THR A 1 186 ? 9.480 -5.982 -17.733 1.00 91.81 186 THR A C 1
ATOM 1502 O O . THR A 1 186 ? 8.457 -6.574 -18.081 1.00 91.81 186 THR A O 1
ATOM 1505 N N . ALA A 1 187 ? 9.463 -5.062 -16.766 1.00 91.38 187 ALA A N 1
ATOM 1506 C CA . ALA A 1 187 ? 8.275 -4.726 -15.982 1.00 91.38 187 ALA A CA 1
ATOM 1507 C C . ALA A 1 187 ? 7.129 -4.161 -16.844 1.00 91.38 187 ALA A C 1
ATOM 1509 O O . ALA A 1 187 ? 5.958 -4.510 -16.659 1.00 91.38 187 ALA A O 1
ATOM 1510 N N . LEU A 1 188 ? 7.466 -3.334 -17.835 1.00 89.25 188 LEU A N 1
ATOM 1511 C CA . LEU A 1 188 ? 6.519 -2.762 -18.794 1.00 89.25 188 LEU A CA 1
ATOM 1512 C C . LEU A 1 188 ? 6.241 -3.672 -20.002 1.00 89.25 188 LEU A C 1
ATOM 1514 O O . LEU A 1 188 ? 5.456 -3.298 -20.865 1.00 89.25 188 LEU A O 1
ATOM 1518 N N . SER A 1 189 ? 6.822 -4.877 -20.044 1.00 87.12 189 SER A N 1
ATOM 1519 C CA . SER A 1 189 ? 6.657 -5.842 -21.141 1.00 87.12 189 SER A CA 1
ATOM 1520 C C . SER A 1 189 ? 7.100 -5.302 -22.514 1.00 87.12 189 SER A C 1
ATOM 1522 O O . SER A 1 189 ? 6.526 -5.654 -23.540 1.00 87.12 189 SER A O 1
ATOM 1524 N N . LEU A 1 190 ? 8.142 -4.464 -22.539 1.00 86.62 190 LEU A N 1
ATOM 1525 C CA . LEU A 1 190 ? 8.689 -3.835 -23.750 1.00 86.62 190 LEU A CA 1
ATOM 1526 C C . LEU A 1 190 ? 9.751 -4.685 -24.453 1.00 86.62 190 LEU A C 1
ATOM 1528 O O . LEU A 1 190 ? 9.994 -4.480 -25.634 1.00 86.62 190 LEU A O 1
ATOM 1532 N N . ASN A 1 191 ? 10.353 -5.666 -23.770 1.00 83.56 191 ASN A N 1
ATOM 1533 C CA . ASN A 1 191 ? 11.392 -6.535 -24.352 1.00 83.56 191 ASN A CA 1
ATOM 1534 C C . ASN A 1 191 ? 10.918 -7.314 -25.589 1.00 83.56 191 ASN A C 1
ATOM 1536 O O . ASN A 1 191 ? 11.730 -7.748 -26.399 1.00 83.56 191 ASN A O 1
ATOM 1540 N N . SER A 1 192 ? 9.609 -7.530 -25.706 1.00 77.25 192 SER A N 1
ATOM 1541 C CA . SER A 1 192 ? 8.988 -8.264 -26.809 1.00 77.25 192 SER A CA 1
ATOM 1542 C C . SER A 1 192 ? 8.516 -7.348 -27.945 1.00 77.25 192 SER A C 1
ATOM 1544 O O . SER A 1 192 ? 7.890 -7.834 -28.883 1.00 77.25 192 SER A O 1
ATOM 1546 N N . MET A 1 193 ? 8.774 -6.037 -27.863 1.00 80.44 193 MET A N 1
ATOM 1547 C CA . MET A 1 193 ? 8.349 -5.051 -28.855 1.00 80.44 193 MET A CA 1
ATOM 1548 C C . MET A 1 193 ? 9.554 -4.415 -29.559 1.00 80.44 193 MET A C 1
ATOM 1550 O O . MET A 1 193 ? 10.479 -3.956 -28.885 1.00 80.44 193 MET A O 1
ATOM 1554 N N . PRO A 1 194 ? 9.535 -4.318 -30.900 1.00 82.19 194 PRO A N 1
ATOM 1555 C CA . PRO A 1 194 ? 10.466 -3.461 -31.625 1.00 82.19 194 PRO A CA 1
ATOM 1556 C C . PRO A 1 194 ? 10.347 -1.999 -31.151 1.00 82.19 194 PRO A C 1
ATOM 1558 O O . PRO A 1 194 ? 9.222 -1.561 -30.883 1.00 82.19 194 PRO A O 1
ATOM 1561 N N . PRO A 1 195 ? 11.451 -1.232 -31.043 1.00 80.81 195 PRO A N 1
ATOM 1562 C CA . PRO A 1 195 ? 11.427 0.159 -30.576 1.00 80.81 195 PRO A CA 1
ATOM 1563 C C . PRO A 1 195 ? 10.426 1.055 -31.316 1.00 80.81 195 PRO A C 1
ATOM 1565 O O . PRO A 1 195 ? 9.753 1.874 -30.696 1.00 80.81 195 PRO A O 1
ATOM 1568 N N . GLU A 1 196 ? 10.280 0.864 -32.625 1.00 83.69 196 GLU A N 1
ATOM 1569 C CA . GLU A 1 196 ? 9.350 1.581 -33.500 1.00 83.69 196 GLU A CA 1
ATOM 1570 C C . GLU A 1 196 ? 7.870 1.327 -33.177 1.00 83.69 196 GLU A C 1
ATOM 1572 O O . GLU A 1 196 ? 7.015 2.136 -33.527 1.00 83.69 196 GLU A O 1
ATOM 1577 N N . ASN A 1 197 ? 7.569 0.237 -32.467 1.00 83.38 197 ASN A N 1
ATOM 1578 C CA . ASN A 1 197 ? 6.213 -0.144 -32.083 1.00 83.38 197 ASN A CA 1
ATOM 1579 C C . ASN A 1 197 ? 5.860 0.283 -30.652 1.00 83.38 197 ASN A C 1
ATOM 1581 O O . ASN A 1 197 ? 4.734 0.049 -30.210 1.00 83.38 197 ASN A O 1
ATOM 1585 N N . ILE A 1 198 ? 6.791 0.892 -29.908 1.00 82.81 198 ILE A N 1
ATOM 1586 C CA . ILE A 1 198 ? 6.525 1.383 -28.554 1.00 82.81 198 ILE A CA 1
ATOM 1587 C C . ILE A 1 198 ? 5.685 2.669 -28.649 1.00 82.81 198 ILE A C 1
ATOM 1589 O O . ILE A 1 198 ? 6.141 3.656 -29.229 1.00 82.81 198 ILE A O 1
ATOM 1593 N N . PRO A 1 199 ? 4.477 2.717 -28.054 1.00 84.81 199 PRO A N 1
ATOM 1594 C CA . PRO A 1 199 ? 3.668 3.932 -28.057 1.00 84.81 199 PRO A CA 1
ATOM 1595 C C . PRO A 1 199 ? 4.410 5.106 -27.407 1.00 84.81 199 PRO A C 1
ATOM 1597 O O . PRO A 1 199 ? 4.993 4.955 -26.333 1.00 84.81 199 PRO A O 1
ATOM 1600 N N . ALA A 1 200 ? 4.324 6.302 -27.995 1.00 85.81 200 ALA A N 1
ATOM 1601 C CA . ALA A 1 200 ? 5.006 7.499 -27.484 1.00 85.81 200 ALA A CA 1
ATOM 1602 C C . ALA A 1 200 ? 4.650 7.840 -26.020 1.00 85.81 200 ALA A C 1
ATOM 1604 O O . ALA A 1 200 ? 5.463 8.388 -25.276 1.00 85.81 200 ALA A O 1
ATOM 1605 N N . SER A 1 201 ? 3.434 7.506 -25.583 1.00 81.44 201 SER A N 1
ATOM 1606 C CA . SER A 1 201 ? 2.998 7.626 -24.187 1.00 81.44 201 SER A CA 1
ATOM 1607 C C . SER A 1 201 ? 3.744 6.662 -23.259 1.00 81.44 201 SER A C 1
ATOM 1609 O O . SER A 1 201 ? 4.198 7.073 -22.194 1.00 81.44 201 SER A O 1
ATOM 1611 N N . ILE A 1 202 ? 3.936 5.408 -23.672 1.00 82.56 202 ILE A N 1
ATOM 1612 C CA . ILE A 1 202 ? 4.726 4.417 -22.931 1.00 82.56 202 ILE A CA 1
ATOM 1613 C C . ILE A 1 202 ? 6.203 4.813 -22.898 1.00 82.56 202 ILE A C 1
ATOM 1615 O O . ILE A 1 202 ? 6.813 4.754 -21.834 1.00 82.56 202 ILE A O 1
ATOM 1619 N N . ASP A 1 203 ? 6.758 5.297 -24.012 1.00 84.69 203 ASP A N 1
ATOM 1620 C CA . ASP A 1 203 ? 8.126 5.831 -24.066 1.00 84.69 203 ASP A CA 1
ATOM 1621 C C . ASP A 1 203 ? 8.317 7.028 -23.113 1.00 84.69 203 ASP A C 1
ATOM 1623 O O . ASP A 1 203 ? 9.335 7.141 -22.429 1.00 84.69 203 ASP A O 1
ATOM 1627 N N . ARG A 1 204 ? 7.303 7.891 -22.967 1.00 86.81 204 ARG A N 1
ATOM 1628 C CA . ARG A 1 204 ? 7.328 8.981 -21.981 1.00 86.81 204 ARG A CA 1
ATOM 1629 C C . ARG A 1 204 ? 7.410 8.457 -20.547 1.00 86.81 204 ARG A C 1
ATOM 1631 O O . ARG A 1 204 ? 8.225 8.957 -19.773 1.00 86.81 204 ARG A O 1
ATOM 1638 N N . PHE A 1 205 ? 6.599 7.463 -20.183 1.00 84.56 205 PHE A N 1
ATOM 1639 C CA . PHE A 1 205 ? 6.653 6.855 -18.848 1.00 84.56 205 PHE A CA 1
ATOM 1640 C C . PHE A 1 205 ? 7.970 6.126 -18.603 1.00 84.56 205 PHE A C 1
ATOM 1642 O O . PHE A 1 205 ? 8.560 6.256 -17.533 1.00 84.56 205 PHE A O 1
ATOM 1649 N N . TYR A 1 206 ? 8.460 5.414 -19.612 1.00 85.25 206 TYR A N 1
ATOM 1650 C CA . TYR A 1 206 ? 9.757 4.759 -19.596 1.00 85.25 206 TYR A CA 1
ATOM 1651 C C . TYR A 1 206 ? 10.882 5.749 -19.267 1.00 85.25 206 TYR A C 1
ATOM 1653 O O . TYR A 1 206 ? 11.616 5.574 -18.292 1.00 85.25 206 TYR A O 1
ATOM 1661 N N . LYS A 1 207 ? 10.948 6.858 -20.011 1.00 87.00 207 LYS A N 1
ATOM 1662 C CA . LYS A 1 207 ? 11.905 7.946 -19.774 1.00 87.00 207 LYS A CA 1
ATOM 1663 C C . LYS A 1 207 ? 11.719 8.600 -18.405 1.00 87.00 207 LYS A C 1
ATOM 1665 O O . LYS A 1 207 ? 12.707 8.919 -17.757 1.00 87.00 207 LYS A O 1
ATOM 1670 N N . PHE A 1 208 ? 10.481 8.759 -17.936 1.00 85.44 208 PHE A N 1
ATOM 1671 C CA . PHE A 1 208 ? 10.187 9.301 -16.605 1.00 85.44 208 PHE A CA 1
ATOM 1672 C C . PHE A 1 208 ? 10.705 8.416 -15.459 1.00 85.44 208 PHE A C 1
ATOM 1674 O O . PHE A 1 208 ? 11.163 8.940 -14.440 1.00 85.44 208 PHE A O 1
ATOM 1681 N N . VAL A 1 209 ? 10.626 7.089 -15.603 1.00 83.00 209 VAL A N 1
ATOM 1682 C CA . VAL A 1 209 ? 11.163 6.130 -14.621 1.00 83.00 209 VAL A CA 1
ATOM 1683 C C . VAL A 1 209 ? 12.692 6.192 -14.584 1.00 83.00 209 VAL A C 1
ATOM 1685 O O . VAL A 1 209 ? 13.270 6.086 -13.504 1.00 83.00 209 VAL A O 1
ATOM 1688 N N . LEU A 1 210 ? 13.331 6.407 -15.738 1.00 85.44 210 LEU A N 1
ATOM 1689 C CA . LEU A 1 210 ? 14.789 6.446 -15.894 1.00 85.44 210 LEU A CA 1
ATOM 1690 C C . LEU A 1 210 ? 15.424 7.840 -15.730 1.00 85.44 210 LEU A C 1
ATOM 1692 O O . LEU A 1 210 ? 16.642 7.953 -15.859 1.00 85.44 210 LEU A O 1
ATOM 1696 N N . ASP A 1 211 ? 14.648 8.901 -15.478 1.00 81.25 211 ASP A N 1
ATOM 1697 C CA . ASP A 1 211 ? 15.155 10.283 -15.448 1.00 81.25 211 ASP A CA 1
ATOM 1698 C C . ASP A 1 211 ? 16.227 10.500 -14.349 1.00 81.25 211 ASP A C 1
ATOM 1700 O O . ASP A 1 211 ? 15.886 10.525 -13.159 1.00 81.25 211 ASP A O 1
ATOM 1704 N N . PRO A 1 212 ? 17.500 10.766 -14.720 1.00 56.19 212 PRO A N 1
ATOM 1705 C CA . PRO A 1 212 ? 18.619 10.968 -13.799 1.00 56.19 212 PRO A CA 1
ATOM 1706 C C . PRO A 1 212 ? 18.436 12.096 -12.786 1.00 56.19 212 PRO A C 1
ATOM 1708 O O . PRO A 1 212 ? 18.943 11.989 -11.670 1.00 56.19 212 PRO A O 1
ATOM 1711 N N . LYS A 1 213 ? 17.694 13.163 -13.121 1.00 62.53 213 LYS A N 1
ATOM 1712 C CA . LYS A 1 213 ? 17.453 14.278 -12.185 1.00 62.53 213 LYS A CA 1
ATOM 1713 C C . LYS A 1 213 ? 16.569 13.865 -11.006 1.00 62.53 213 LYS A C 1
ATOM 1715 O O . LYS A 1 213 ? 16.641 14.474 -9.945 1.00 62.53 213 LYS A O 1
ATOM 1720 N N . ALA A 1 214 ? 15.765 12.814 -11.171 1.00 51.31 214 ALA A N 1
ATOM 1721 C CA . ALA A 1 214 ? 15.017 12.186 -10.084 1.00 51.31 214 ALA A CA 1
ATOM 1722 C C . ALA A 1 214 ? 15.809 11.062 -9.384 1.00 51.31 214 ALA A C 1
ATOM 1724 O O . ALA A 1 214 ? 15.460 10.670 -8.271 1.00 51.31 214 ALA A O 1
ATOM 1725 N N . LEU A 1 215 ? 16.873 10.560 -10.019 1.00 50.16 215 LEU A N 1
ATOM 1726 C CA . LEU A 1 215 ? 17.785 9.538 -9.495 1.00 50.16 215 LEU A CA 1
ATOM 1727 C C . LEU A 1 215 ? 18.916 10.135 -8.627 1.00 50.16 215 LEU A C 1
ATOM 1729 O O . LEU A 1 215 ? 19.574 9.393 -7.903 1.00 50.16 215 LEU A O 1
ATOM 1733 N N . SER A 1 216 ? 19.123 11.460 -8.661 1.00 38.97 216 SER A N 1
ATOM 1734 C CA . SER A 1 216 ? 20.226 12.165 -7.985 1.00 38.97 216 SER A CA 1
ATOM 1735 C C . SER A 1 216 ? 19.895 12.781 -6.619 1.00 38.97 216 SER A C 1
ATOM 1737 O O . SER A 1 216 ? 20.744 13.469 -6.051 1.00 38.97 216 SER A O 1
ATOM 1739 N N . LEU A 1 217 ? 18.699 12.572 -6.055 1.00 36.50 217 LEU A N 1
ATOM 1740 C CA . LEU A 1 2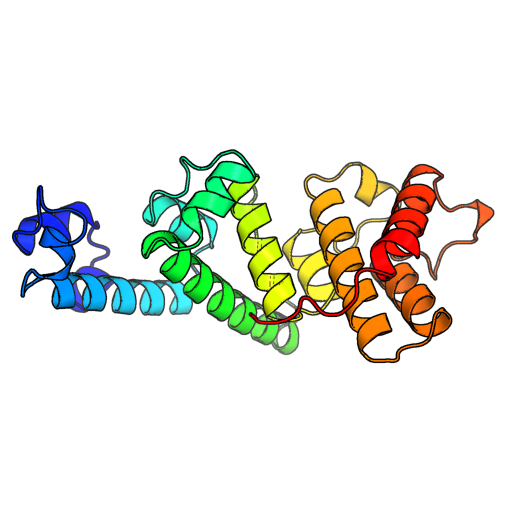17 ? 18.502 12.887 -4.636 1.00 36.50 217 LEU A CA 1
ATOM 1741 C C . LEU A 1 217 ? 19.297 11.852 -3.836 1.00 36.50 217 LEU A C 1
ATOM 1743 O O . LEU A 1 217 ? 18.988 10.662 -3.881 1.00 36.50 217 LEU A O 1
ATOM 1747 N N . GLY A 1 218 ? 20.363 12.299 -3.177 1.00 34.34 218 GLY A N 1
ATOM 1748 C CA . GLY A 1 218 ? 21.228 11.483 -2.329 1.00 34.34 218 GLY A CA 1
ATOM 1749 C C . GLY A 1 218 ? 20.498 10.870 -1.124 1.00 34.34 218 GLY A C 1
ATOM 1750 O O . GLY A 1 218 ? 19.270 10.965 -1.014 1.00 34.34 218 GLY A O 1
ATOM 1751 N N . PRO A 1 219 ? 21.227 10.201 -0.214 1.00 31.36 219 PRO A N 1
ATOM 1752 C CA . PRO A 1 219 ? 20.640 9.693 1.019 1.00 31.36 219 PRO A CA 1
ATOM 1753 C C . PRO A 1 219 ? 19.983 10.854 1.775 1.00 31.36 219 PRO A C 1
ATOM 1755 O O . PRO A 1 219 ? 20.618 11.877 2.024 1.00 31.36 219 PRO A O 1
ATOM 1758 N N . VAL A 1 220 ? 18.703 10.703 2.123 1.00 32.06 220 VAL A N 1
ATOM 1759 C CA . VAL A 1 220 ? 18.075 11.575 3.118 1.00 32.06 220 VAL A CA 1
ATOM 1760 C C . VAL A 1 220 ? 18.816 11.290 4.414 1.00 32.06 220 VAL A C 1
ATOM 1762 O O . VAL A 1 220 ? 18.751 10.175 4.934 1.00 32.06 220 VAL A O 1
ATOM 1765 N N . ALA A 1 221 ? 19.602 12.267 4.859 1.00 28.75 221 ALA A N 1
ATOM 1766 C CA . ALA A 1 221 ? 20.271 12.220 6.141 1.00 28.75 221 ALA A CA 1
ATOM 1767 C C . ALA A 1 221 ? 19.210 11.984 7.220 1.00 28.75 221 ALA A C 1
ATOM 1769 O O . ALA A 1 221 ? 18.241 12.733 7.328 1.00 28.75 221 ALA A O 1
ATOM 1770 N N . THR A 1 222 ? 19.381 10.915 7.986 1.00 35.72 222 THR A N 1
ATOM 1771 C CA . THR A 1 222 ? 18.697 10.738 9.261 1.00 35.72 222 THR A CA 1
ATOM 1772 C C . THR A 1 222 ? 19.236 11.795 10.220 1.00 35.72 222 THR A C 1
ATOM 1774 O O . THR A 1 222 ? 20.412 11.736 10.585 1.00 35.72 222 THR A O 1
ATOM 1777 N N . GLY A 1 223 ? 18.388 12.752 10.587 1.00 30.94 223 GLY A N 1
ATOM 1778 C CA . GLY A 1 223 ? 18.609 13.757 11.622 1.00 30.94 223 GLY A CA 1
ATOM 1779 C C . GLY A 1 223 ? 17.284 14.094 12.276 1.00 30.94 223 GLY A C 1
ATOM 1780 O O . GLY A 1 223 ? 16.313 14.289 11.512 1.00 30.94 223 GLY A O 1
#

pLDDT: mean 86.29, std 12.92, range [28.75, 97.5]

Radius of gyration: 20.5 Å; chains: 1; bounding box: 45×37×65 Å

Organism: Phytophthora infestans (NCBI:txid4787)